Protein AF-A0A6P8HRQ4-F1 (afdb_monomer)

Sequence (185 aa):
MGKVKKVRQKLHQKAVRFPDEKQTIDPMKANESSLPSIFPTSCLFNDKETTKDVSTTKNTTASKKDKRKERHERFLKKLHGTRAVEESIKRAEKRAQTVIVGDMEPLLSALPTIALPKTSKENSNTNQENSKKNKLSRATRQKQQNADIEHFKQVLKHPSYQSNPISAISEHLKIAVQREADPKT

Mean predicted aligned error: 22.68 Å

pLDDT: mean 75.63, std 18.04, range [38.75, 97.94]

Solvent-accessible surface area (backbone atoms only — not comparable to full-atom values): 12522 Å² total; per-residue (Å²): 137,84,85,84,80,83,81,82,82,85,82,78,81,77,79,87,79,78,82,89,74,90,70,96,68,72,94,81,66,82,81,81,66,93,64,79,74,92,60,85,59,87,76,75,73,80,78,84,85,80,94,78,80,84,73,78,74,68,82,63,81,66,46,76,66,53,57,50,50,52,52,50,51,54,49,49,47,65,70,42,52,61,53,57,52,53,51,51,50,54,51,50,53,50,54,73,74,40,93,64,87,86,68,58,61,68,63,61,69,70,49,84,86,73,88,67,81,81,62,96,77,79,79,80,73,80,66,78,67,79,66,71,73,77,74,68,52,70,68,58,50,50,52,52,51,50,52,52,51,54,51,48,58,51,50,67,68,34,65,61,39,66,76,39,48,69,59,45,51,53,50,50,51,53,53,50,52,49,59,69,68,49,75,83,127

InterPro domains:
  IPR028160 Ribosome biogenesis protein Slx9-like [PF15341] (61-174)

Radius of gyration: 37.08 Å; Cα contacts (8 Å, |Δi|>4): 14; chains: 1; bounding box: 87×51×94 Å

Structure (mmCIF, N/CA/C/O backbone):
data_AF-A0A6P8HRQ4-F1
#
_entry.id   AF-A0A6P8HRQ4-F1
#
loop_
_atom_site.group_PDB
_atom_site.id
_atom_site.type_symbol
_atom_site.label_atom_id
_atom_site.label_alt_id
_atom_site.label_comp_id
_atom_site.label_asym_id
_atom_site.label_entity_id
_atom_site.label_seq_id
_atom_site.pdbx_PDB_ins_code
_atom_site.Cartn_x
_atom_site.Cartn_y
_atom_site.Cartn_z
_atom_site.occupancy
_atom_site.B_iso_or_equiv
_atom_site.auth_seq_id
_atom_site.auth_comp_id
_atom_site.auth_asym_id
_atom_site.auth_atom_id
_atom_site.pdbx_PDB_model_num
ATOM 1 N N . MET A 1 1 ? 44.372 20.699 4.826 1.00 54.44 1 MET A N 1
ATOM 2 C CA . MET A 1 1 ? 44.195 19.493 3.983 1.00 54.44 1 MET A CA 1
ATOM 3 C C . MET A 1 1 ? 44.130 19.913 2.515 1.00 54.44 1 MET A C 1
ATOM 5 O O . MET A 1 1 ? 43.110 20.433 2.078 1.00 54.44 1 MET A O 1
ATOM 9 N N . GLY A 1 2 ? 45.251 19.820 1.792 1.00 58.38 2 GLY A N 1
ATOM 10 C CA . GLY A 1 2 ? 45.398 20.343 0.425 1.00 58.38 2 GLY A CA 1
ATOM 11 C C . GLY A 1 2 ? 44.681 19.500 -0.638 1.00 58.38 2 GLY A C 1
ATOM 12 O O . GLY A 1 2 ? 44.568 18.284 -0.511 1.00 58.38 2 GLY A O 1
ATOM 13 N N . LYS A 1 3 ? 44.184 20.147 -1.701 1.00 68.75 3 LYS A N 1
ATOM 14 C CA . LYS A 1 3 ? 43.474 19.488 -2.810 1.00 68.75 3 LYS A CA 1
ATOM 15 C C . LYS A 1 3 ? 44.476 18.836 -3.770 1.00 68.75 3 LYS A C 1
ATOM 17 O O . LYS A 1 3 ? 45.201 19.535 -4.471 1.00 68.75 3 LYS A O 1
ATOM 22 N N . VAL A 1 4 ? 44.477 17.505 -3.844 1.00 71.31 4 VAL A N 1
ATOM 23 C CA . VAL A 1 4 ? 45.287 16.742 -4.809 1.00 71.31 4 VAL A CA 1
ATOM 24 C C . VAL A 1 4 ? 44.663 16.856 -6.203 1.00 71.31 4 VAL A C 1
ATOM 26 O O . VAL A 1 4 ? 43.597 16.299 -6.467 1.00 71.31 4 VAL A O 1
ATOM 29 N N . LYS A 1 5 ? 45.323 17.576 -7.116 1.00 67.69 5 LYS A N 1
ATOM 30 C CA . LYS A 1 5 ? 44.937 17.634 -8.534 1.00 67.69 5 LYS A CA 1
ATOM 31 C C . LYS A 1 5 ? 45.602 16.480 -9.284 1.00 67.69 5 LYS A C 1
ATOM 33 O O . LYS A 1 5 ? 46.806 16.497 -9.509 1.00 67.69 5 LYS A O 1
ATOM 38 N N . LYS A 1 6 ? 44.819 15.473 -9.682 1.00 71.25 6 LYS A N 1
ATOM 39 C CA . LYS A 1 6 ? 45.303 14.381 -10.539 1.00 71.25 6 LYS A CA 1
ATOM 40 C C . LYS A 1 6 ? 45.329 14.846 -11.994 1.00 71.25 6 LYS A C 1
ATOM 42 O O . LYS A 1 6 ? 44.277 15.016 -12.609 1.00 71.25 6 LYS A O 1
ATOM 47 N N . VAL A 1 7 ? 46.526 15.036 -12.538 1.00 68.81 7 VAL A N 1
ATOM 48 C CA . VAL A 1 7 ? 46.737 15.289 -13.967 1.00 68.81 7 VAL A CA 1
ATOM 49 C C . VAL A 1 7 ? 46.703 13.944 -14.689 1.00 68.81 7 VAL A C 1
ATOM 51 O O . VAL A 1 7 ? 47.464 13.038 -14.363 1.00 68.81 7 VAL A O 1
ATOM 54 N N . ARG A 1 8 ? 45.780 13.781 -15.641 1.00 70.62 8 ARG A N 1
ATOM 55 C CA . ARG A 1 8 ? 45.732 12.590 -16.497 1.00 70.62 8 ARG A CA 1
ATOM 56 C C . ARG A 1 8 ? 46.619 12.817 -17.712 1.00 70.62 8 ARG A C 1
ATOM 58 O O . ARG A 1 8 ? 46.334 13.693 -18.524 1.00 70.62 8 ARG A O 1
ATOM 65 N N . GLN A 1 9 ? 47.656 12.003 -17.842 1.00 74.00 9 GLN A N 1
ATOM 66 C CA . GLN A 1 9 ? 48.499 11.971 -19.027 1.00 74.00 9 GLN A CA 1
ATOM 67 C C . GLN A 1 9 ? 47.775 11.199 -20.138 1.00 74.00 9 GLN A C 1
ATOM 69 O O . GLN A 1 9 ? 47.338 10.066 -19.936 1.00 74.00 9 GLN A O 1
ATOM 74 N N . LYS A 1 10 ? 47.605 11.824 -21.306 1.00 69.75 10 LYS A N 1
ATOM 75 C CA . LYS A 1 10 ? 47.094 11.145 -22.501 1.00 69.75 10 LYS A CA 1
ATOM 76 C C . LYS A 1 10 ? 48.270 10.493 -23.221 1.00 69.75 10 LYS A C 1
ATOM 78 O O . LYS A 1 10 ? 49.069 11.183 -23.844 1.00 69.75 10 LYS A O 1
ATOM 83 N N . LEU A 1 11 ? 48.377 9.174 -23.120 1.00 71.62 11 LEU A N 1
ATOM 84 C CA . LEU A 1 11 ? 49.292 8.390 -23.945 1.00 71.62 11 LEU A CA 1
ATOM 85 C C . LEU A 1 11 ? 48.613 8.121 -25.291 1.00 71.62 11 LEU A C 1
ATOM 87 O O . LEU A 1 11 ? 47.632 7.383 -25.362 1.00 71.62 11 LEU A O 1
ATOM 91 N N . HIS A 1 12 ? 49.118 8.748 -26.352 1.00 69.12 12 HIS A N 1
ATOM 92 C CA . HIS A 1 12 ? 48.746 8.404 -27.719 1.00 69.12 12 HIS A CA 1
ATOM 93 C C . HIS A 1 12 ? 49.574 7.195 -28.149 1.00 69.12 12 HIS A C 1
ATOM 95 O O . HIS A 1 12 ? 50.795 7.284 -28.268 1.00 69.12 12 HIS A O 1
ATOM 101 N N . GLN A 1 13 ? 48.914 6.056 -28.353 1.00 69.75 13 GLN A N 1
ATOM 102 C CA . GLN A 1 13 ? 49.564 4.890 -28.937 1.00 69.75 13 GLN A CA 1
ATOM 103 C C . GLN A 1 13 ? 49.874 5.197 -30.406 1.00 69.75 13 GLN A C 1
ATOM 105 O O . GLN A 1 13 ? 49.000 5.607 -31.170 1.00 69.75 13 GLN A O 1
ATOM 110 N N . LYS A 1 14 ? 51.149 5.068 -30.773 1.00 65.12 14 LYS A N 1
ATOM 111 C CA . LYS A 1 14 ? 51.652 5.312 -32.125 1.00 65.12 14 LYS A CA 1
ATOM 112 C C . LYS A 1 14 ? 51.127 4.188 -33.027 1.00 65.12 14 LYS A C 1
ATOM 114 O O . LYS A 1 14 ? 51.336 3.021 -32.714 1.00 65.12 14 LYS A O 1
ATOM 119 N N . ALA A 1 15 ? 50.425 4.530 -34.106 1.00 69.69 15 ALA A N 1
ATOM 120 C CA . ALA A 1 15 ? 49.954 3.543 -35.074 1.00 69.69 15 ALA A CA 1
ATOM 121 C C . ALA A 1 15 ? 51.147 2.780 -35.674 1.00 69.69 15 ALA A C 1
ATOM 123 O O . ALA A 1 15 ? 52.145 3.394 -36.064 1.00 69.69 15 ALA A O 1
ATOM 124 N N . VAL A 1 16 ? 51.037 1.451 -35.731 1.00 64.25 16 VAL A N 1
ATOM 125 C CA . VAL A 1 16 ? 52.009 0.571 -36.388 1.00 64.25 16 VAL A CA 1
ATOM 126 C C . VAL A 1 16 ? 51.962 0.873 -37.884 1.00 64.25 16 VAL A C 1
ATOM 128 O O . VAL A 1 16 ? 50.940 0.653 -38.529 1.00 64.25 16 VAL A O 1
ATOM 131 N N . ARG A 1 17 ? 53.043 1.441 -38.424 1.00 59.06 17 ARG A N 1
ATOM 132 C CA . ARG A 1 17 ? 53.226 1.572 -39.872 1.00 59.06 17 ARG A CA 1
ATOM 133 C C . ARG A 1 17 ? 53.819 0.270 -40.391 1.00 59.06 17 ARG A C 1
ATOM 135 O O . ARG A 1 17 ? 54.871 -0.142 -39.912 1.00 59.06 17 ARG A O 1
ATOM 142 N N . PHE A 1 18 ? 53.146 -0.344 -41.353 1.00 52.75 18 PHE A N 1
ATOM 143 C CA . PHE A 1 18 ? 53.709 -1.432 -42.145 1.00 52.75 18 PHE A CA 1
ATOM 144 C C . PHE A 1 18 ? 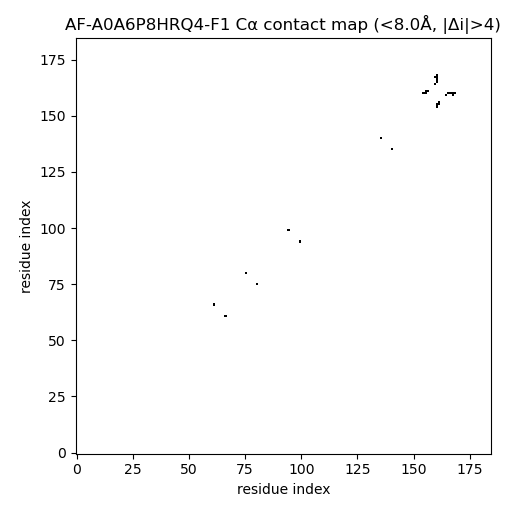54.493 -0.833 -43.325 1.00 52.75 18 PHE A C 1
ATOM 146 O O . PHE A 1 18 ? 54.101 0.231 -43.811 1.00 52.75 18 PHE A O 1
ATOM 153 N N . PRO A 1 19 ? 55.622 -1.435 -43.733 1.00 54.03 19 PRO A N 1
ATOM 154 C CA . PRO A 1 19 ? 56.415 -0.944 -44.853 1.00 54.03 19 PRO A CA 1
ATOM 155 C C . PRO A 1 19 ? 55.675 -1.153 -46.183 1.00 54.03 19 PRO A C 1
ATOM 157 O O . PRO A 1 19 ? 55.048 -2.189 -46.396 1.00 54.03 19 PRO A O 1
ATOM 160 N N . ASP A 1 20 ? 55.769 -0.162 -47.070 1.00 57.00 20 ASP A N 1
ATOM 161 C CA . ASP A 1 20 ? 55.213 -0.206 -48.422 1.00 57.00 20 ASP A CA 1
ATOM 162 C C . ASP A 1 20 ? 56.071 -1.119 -49.314 1.00 57.00 20 ASP A C 1
ATOM 164 O O . ASP A 1 20 ? 57.019 -0.673 -49.964 1.00 57.00 20 ASP A O 1
ATOM 168 N N . GLU A 1 21 ? 55.743 -2.409 -49.364 1.00 53.12 21 GLU A N 1
ATOM 169 C CA . GLU A 1 21 ? 56.225 -3.290 -50.428 1.00 53.12 21 GLU A CA 1
ATOM 170 C C . GLU A 1 21 ? 55.307 -3.160 -51.646 1.00 53.12 21 GLU A C 1
ATOM 172 O O . GLU A 1 21 ? 54.140 -3.554 -51.637 1.00 53.12 21 GLU A O 1
ATOM 177 N N . LYS A 1 22 ? 55.847 -2.585 -52.725 1.00 58.00 22 LYS A N 1
ATOM 178 C CA . LYS A 1 22 ? 55.199 -2.558 -54.037 1.00 58.00 22 LYS A CA 1
ATOM 179 C C . LYS A 1 22 ? 55.136 -3.978 -54.598 1.00 58.00 22 LYS A C 1
ATOM 181 O O . LYS A 1 22 ? 56.080 -4.430 -55.237 1.00 58.00 22 LYS A O 1
ATOM 186 N N . GLN A 1 23 ? 54.006 -4.645 -54.409 1.00 52.66 23 GLN A N 1
ATOM 187 C CA . GLN A 1 23 ? 53.620 -5.796 -55.217 1.00 52.66 23 GLN A CA 1
ATOM 188 C C . GLN A 1 23 ? 52.488 -5.357 -56.147 1.00 52.66 23 GLN A C 1
ATOM 190 O O . GLN A 1 23 ? 51.402 -4.984 -55.707 1.00 52.66 23 GLN A O 1
ATOM 195 N N . THR A 1 24 ? 52.758 -5.347 -57.451 1.00 56.84 24 THR A N 1
ATOM 196 C CA . THR A 1 24 ? 51.738 -5.235 -58.496 1.00 56.84 24 THR A CA 1
ATOM 197 C C . THR A 1 24 ? 50.889 -6.503 -58.465 1.00 56.84 24 THR A C 1
ATOM 199 O O . THR A 1 24 ? 51.252 -7.511 -59.069 1.00 56.84 24 THR A O 1
ATOM 202 N N . ILE A 1 25 ? 49.796 -6.462 -57.706 1.00 52.38 25 ILE A N 1
ATOM 203 C CA . ILE A 1 25 ? 48.815 -7.541 -57.590 1.00 52.38 25 ILE A CA 1
ATOM 204 C C . ILE A 1 25 ? 47.574 -7.101 -58.365 1.00 52.38 25 ILE A C 1
ATOM 206 O O . ILE A 1 25 ? 47.000 -6.047 -58.101 1.00 52.38 25 ILE A O 1
ATOM 210 N N . ASP A 1 26 ? 47.205 -7.907 -59.354 1.00 57.81 26 ASP A N 1
ATOM 211 C CA . ASP A 1 26 ? 46.007 -7.766 -60.176 1.00 57.81 26 ASP A CA 1
ATOM 212 C C . ASP A 1 26 ? 44.741 -7.804 -59.282 1.00 57.81 26 ASP A C 1
ATOM 214 O O . ASP A 1 26 ? 44.500 -8.820 -58.620 1.00 57.81 26 ASP A O 1
ATOM 218 N N . PRO A 1 27 ? 43.938 -6.724 -59.191 1.00 59.56 27 PRO A N 1
ATOM 219 C CA . PRO A 1 27 ? 42.902 -6.578 -58.162 1.00 59.56 27 PRO A CA 1
ATOM 220 C C . PRO A 1 27 ? 41.661 -7.463 -58.366 1.00 59.56 27 PRO A C 1
ATOM 222 O O . PRO A 1 27 ? 40.734 -7.386 -57.561 1.00 59.56 27 PRO A O 1
ATOM 225 N N . MET A 1 28 ? 41.611 -8.293 -59.416 1.00 57.03 28 MET A N 1
ATOM 226 C CA . MET A 1 28 ? 40.453 -9.151 -59.712 1.00 57.03 28 MET A CA 1
ATOM 227 C C . MET A 1 28 ? 40.687 -10.651 -59.509 1.00 57.03 28 MET A C 1
ATOM 229 O O . MET A 1 28 ? 39.765 -11.437 -59.735 1.00 57.03 28 MET A O 1
ATOM 233 N N . LYS A 1 29 ? 41.871 -11.085 -59.062 1.00 56.84 29 LYS A N 1
ATOM 234 C CA . LYS A 1 29 ? 42.119 -12.514 -58.832 1.00 56.84 29 LYS A CA 1
ATOM 235 C C . LYS A 1 29 ? 41.864 -12.881 -57.372 1.00 56.84 29 LYS A C 1
ATOM 237 O O . LYS A 1 29 ? 42.563 -12.421 -56.473 1.00 56.84 29 LYS A O 1
ATOM 242 N N . ALA A 1 30 ? 40.856 -13.720 -57.138 1.00 59.97 30 ALA A N 1
ATOM 243 C CA . ALA A 1 30 ? 40.622 -14.317 -55.832 1.00 59.97 30 ALA A CA 1
ATOM 244 C C . ALA A 1 30 ? 41.861 -15.130 -55.419 1.00 59.97 30 ALA A C 1
ATOM 246 O O . ALA A 1 30 ? 42.256 -16.075 -56.100 1.00 59.97 30 ALA A O 1
ATOM 247 N N . ASN A 1 31 ? 42.489 -14.738 -54.311 1.00 59.12 31 ASN A N 1
ATOM 248 C CA . ASN A 1 31 ? 43.484 -15.555 -53.627 1.00 59.12 31 ASN A CA 1
ATOM 249 C C . ASN A 1 31 ? 42.737 -16.708 -52.950 1.00 59.12 31 ASN A C 1
ATOM 251 O O . ASN A 1 31 ? 42.295 -16.588 -51.808 1.00 59.12 31 ASN A O 1
ATOM 255 N N . GLU A 1 32 ? 42.564 -17.815 -53.667 1.00 60.09 32 GLU A N 1
ATOM 256 C CA . GLU A 1 32 ? 42.138 -19.084 -53.081 1.00 60.09 32 GLU A CA 1
ATOM 257 C C . GLU A 1 32 ? 43.313 -19.655 -52.279 1.00 60.09 32 GLU A C 1
ATOM 259 O O . GLU A 1 32 ? 44.053 -20.533 -52.721 1.00 60.09 32 GLU A O 1
ATOM 264 N N . SER A 1 33 ? 43.543 -19.100 -51.090 1.00 63.88 33 SER A N 1
ATOM 265 C CA . SER A 1 33 ? 44.401 -19.743 -50.107 1.00 63.88 33 SER A CA 1
ATOM 266 C C . SER A 1 33 ? 43.709 -21.032 -49.662 1.00 63.88 33 SER A C 1
ATOM 268 O O . SER A 1 33 ? 42.595 -21.016 -49.147 1.00 63.88 33 SER A O 1
ATOM 270 N N . SER A 1 34 ? 44.374 -22.171 -49.859 1.00 62.62 34 SER A N 1
ATOM 271 C CA . SER A 1 34 ? 43.896 -23.519 -49.509 1.00 62.62 34 SER A CA 1
ATOM 272 C C . SER A 1 34 ? 43.806 -23.782 -47.996 1.00 62.62 34 SER A C 1
ATOM 274 O O . SER A 1 34 ? 43.829 -24.929 -47.547 1.00 62.62 34 SER A O 1
ATOM 276 N N . LEU A 1 35 ? 43.727 -22.727 -47.184 1.00 65.81 35 LEU A N 1
ATOM 277 C CA . LEU A 1 35 ? 43.637 -22.838 -45.739 1.00 65.81 35 LEU A CA 1
ATOM 278 C C . LEU A 1 35 ? 42.165 -22.977 -45.332 1.00 65.81 35 LEU A C 1
ATOM 280 O O . LEU A 1 35 ? 41.333 -22.181 -45.772 1.00 65.81 35 LEU A O 1
ATOM 284 N N . PRO A 1 36 ? 41.821 -23.951 -44.471 1.00 64.75 36 PRO A N 1
ATOM 285 C CA . PRO A 1 36 ? 40.462 -24.082 -43.971 1.00 64.75 36 PRO A CA 1
ATOM 286 C C . PRO A 1 36 ? 40.081 -22.815 -43.199 1.00 64.75 36 PRO A C 1
ATOM 288 O O . PRO A 1 36 ? 40.824 -22.341 -42.335 1.00 64.75 36 PRO A O 1
ATOM 291 N N . SER A 1 37 ? 38.918 -22.251 -43.520 1.00 67.38 37 SER A N 1
ATOM 292 C CA . SER A 1 37 ? 38.403 -21.047 -42.875 1.00 67.38 37 SER A CA 1
ATOM 293 C C . SER A 1 37 ? 38.245 -21.281 -41.369 1.00 67.38 37 SER A C 1
ATOM 295 O O . SER A 1 37 ? 37.366 -22.025 -40.939 1.00 67.38 37 SER A O 1
ATOM 297 N N . ILE A 1 38 ? 39.080 -20.625 -40.559 1.00 68.25 38 ILE A N 1
ATOM 298 C CA . ILE A 1 38 ? 39.024 -20.695 -39.085 1.00 68.25 38 ILE A CA 1
ATOM 299 C C . ILE A 1 38 ? 37.725 -20.067 -38.548 1.00 68.25 38 ILE A C 1
ATOM 301 O O . ILE A 1 38 ? 37.261 -20.408 -37.463 1.00 68.25 38 ILE A O 1
ATOM 305 N N . PHE A 1 39 ? 37.102 -19.176 -39.324 1.00 61.06 39 PHE A N 1
ATOM 306 C CA . PHE A 1 39 ? 35.844 -18.529 -38.974 1.00 61.06 39 PHE A CA 1
ATOM 307 C C . PHE A 1 39 ? 34.785 -18.821 -40.043 1.00 61.06 39 PHE A C 1
ATOM 309 O O . PHE A 1 39 ? 35.067 -18.621 -41.225 1.00 61.06 39 PHE A O 1
ATOM 316 N N . PRO A 1 40 ? 33.572 -19.267 -39.663 1.00 70.19 40 PRO A N 1
ATOM 317 C CA . PRO A 1 40 ? 3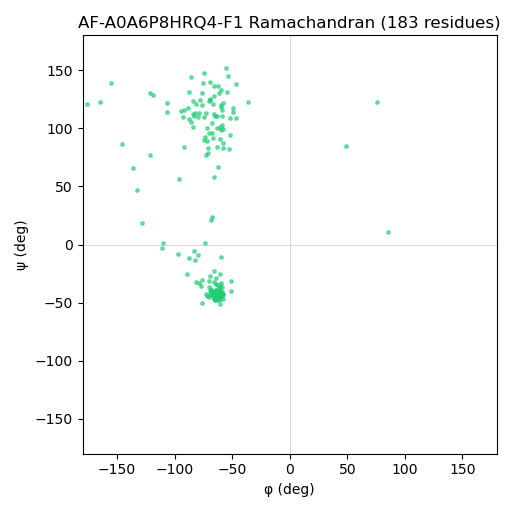2.495 -19.512 -40.614 1.00 70.19 40 PRO A CA 1
ATOM 318 C C . PRO A 1 40 ? 32.034 -18.181 -41.222 1.00 70.19 40 PRO A C 1
ATOM 320 O O . PRO A 1 40 ? 31.349 -17.383 -40.584 1.00 70.19 40 PRO A O 1
ATOM 323 N N . THR A 1 41 ? 32.427 -17.928 -42.468 1.00 65.25 41 THR A N 1
ATOM 324 C CA . THR A 1 41 ? 32.040 -16.735 -43.240 1.00 65.25 41 THR A CA 1
ATOM 325 C C . THR A 1 41 ? 30.671 -16.874 -43.905 1.00 65.25 41 THR A C 1
ATOM 327 O O . THR A 1 41 ? 30.149 -15.889 -44.423 1.00 65.25 41 THR A O 1
ATOM 330 N N . SER A 1 42 ? 30.040 -18.053 -43.820 1.00 62.81 42 SER A N 1
ATOM 331 C CA . SER A 1 42 ? 28.723 -18.362 -44.399 1.00 62.81 42 SER A CA 1
ATOM 332 C C . SER A 1 42 ? 27.577 -17.483 -43.886 1.00 62.81 42 SER A C 1
ATOM 334 O O . SER A 1 42 ? 26.487 -17.521 -44.441 1.00 62.81 42 SER A O 1
ATOM 336 N N . CYS A 1 43 ? 27.802 -16.693 -42.832 1.00 56.88 43 CYS A N 1
ATOM 337 C CA . CYS A 1 43 ? 26.812 -15.763 -42.288 1.00 56.88 43 CYS A CA 1
ATOM 338 C C . CYS A 1 43 ? 27.167 -14.282 -42.495 1.00 56.88 43 CYS A C 1
ATOM 340 O O . CYS A 1 43 ? 26.388 -13.427 -42.076 1.00 56.88 43 CYS A O 1
ATOM 342 N N . LEU A 1 44 ? 28.328 -13.952 -43.078 1.00 62.31 44 LEU A N 1
ATOM 343 C CA . LEU A 1 44 ? 28.780 -12.557 -43.182 1.00 62.31 44 LEU A CA 1
ATOM 344 C C . LEU A 1 44 ? 28.296 -11.843 -44.450 1.00 62.31 44 LEU A C 1
ATOM 346 O O . LEU A 1 44 ? 28.164 -10.623 -44.434 1.00 62.31 44 LEU A O 1
ATOM 350 N N . PHE A 1 45 ? 27.999 -12.584 -45.518 1.00 60.12 45 PHE A N 1
ATOM 351 C CA . PHE A 1 45 ? 27.573 -12.027 -46.804 1.00 60.12 45 PHE A CA 1
ATOM 352 C C . PHE A 1 45 ? 26.398 -12.829 -47.376 1.00 60.12 45 PHE A C 1
ATOM 354 O O . PHE A 1 45 ? 26.527 -13.496 -48.395 1.00 60.12 45 PHE A O 1
ATOM 361 N N . ASN A 1 46 ? 25.247 -12.790 -46.700 1.00 60.06 46 ASN A N 1
ATOM 362 C CA . ASN A 1 46 ? 23.984 -13.231 -47.296 1.00 60.06 46 ASN A CA 1
ATOM 363 C C . ASN A 1 46 ? 23.296 -12.028 -47.945 1.00 60.06 46 ASN A C 1
ATOM 365 O O . ASN A 1 46 ? 22.429 -11.391 -47.344 1.00 60.06 46 ASN A O 1
ATOM 369 N N . ASP A 1 47 ? 23.690 -11.730 -49.178 1.00 54.66 47 ASP A N 1
ATOM 370 C CA . ASP A 1 47 ? 22.922 -10.862 -50.060 1.00 54.66 47 ASP A CA 1
ATOM 371 C C . ASP A 1 47 ? 21.969 -11.724 -50.900 1.00 54.66 47 ASP A C 1
ATOM 373 O O . ASP A 1 47 ? 22.415 -12.481 -51.757 1.00 54.66 47 ASP A O 1
ATOM 377 N N . LYS A 1 48 ? 20.658 -11.508 -50.675 1.00 50.12 48 LYS A N 1
ATOM 378 C CA . LYS A 1 48 ? 19.500 -11.889 -51.521 1.00 50.12 48 LYS A CA 1
ATOM 379 C C . LYS A 1 48 ? 19.121 -13.385 -51.467 1.00 50.12 48 LYS A C 1
ATOM 381 O O . LYS A 1 48 ? 19.932 -14.243 -51.755 1.00 50.12 48 LYS A O 1
ATOM 386 N N . GLU A 1 49 ? 17.915 -13.830 -51.116 1.00 50.09 49 GLU A N 1
ATOM 387 C CA . GLU A 1 49 ? 16.589 -13.242 -50.908 1.00 50.09 49 GLU A CA 1
ATOM 388 C C . GLU A 1 49 ? 15.828 -14.169 -49.943 1.00 50.09 49 GLU A C 1
ATOM 390 O O . GLU A 1 49 ? 15.886 -15.377 -50.124 1.00 50.09 49 GLU A O 1
ATOM 395 N N . THR A 1 50 ? 15.079 -13.643 -48.968 1.00 38.75 50 THR A N 1
ATOM 396 C CA . THR A 1 50 ? 13.816 -14.257 -48.508 1.00 38.75 50 THR A CA 1
ATOM 397 C C . THR A 1 50 ? 13.034 -13.249 -47.676 1.00 38.75 50 THR A C 1
ATOM 399 O O . THR A 1 50 ? 13.500 -12.739 -46.659 1.00 38.75 50 THR A O 1
ATOM 402 N N . THR A 1 51 ? 11.815 -12.996 -48.130 1.00 50.84 51 THR A N 1
ATOM 403 C CA . THR A 1 51 ? 10.681 -12.407 -47.422 1.00 50.84 51 THR A CA 1
ATOM 404 C C . THR A 1 51 ? 10.598 -12.845 -45.955 1.00 50.84 51 THR A C 1
ATOM 406 O O . THR A 1 51 ? 10.473 -14.044 -45.705 1.00 50.84 51 THR A O 1
ATOM 409 N N . LYS A 1 52 ? 10.616 -11.889 -45.012 1.00 38.75 52 LYS A N 1
ATOM 410 C CA . LYS A 1 52 ? 9.928 -11.927 -43.702 1.00 38.75 52 LYS A CA 1
ATOM 411 C C . LYS A 1 52 ? 10.126 -10.600 -42.954 1.00 38.75 52 LYS A C 1
ATOM 413 O O . LYS A 1 52 ? 11.247 -10.181 -42.693 1.00 38.75 52 LYS A O 1
ATOM 418 N N . ASP A 1 53 ? 8.997 -9.969 -42.652 1.00 39.44 53 ASP A N 1
ATOM 419 C CA . ASP A 1 53 ? 8.753 -8.935 -41.645 1.00 39.44 53 ASP A CA 1
ATOM 420 C C . ASP A 1 53 ? 9.705 -7.738 -41.590 1.00 39.44 53 ASP A C 1
ATOM 422 O O . ASP A 1 53 ? 10.585 -7.599 -40.740 1.00 39.44 53 ASP A O 1
ATOM 426 N N . VAL A 1 54 ? 9.381 -6.762 -42.438 1.00 43.91 54 VAL A N 1
ATOM 427 C CA . VAL A 1 54 ? 9.699 -5.355 -42.208 1.00 43.91 54 VAL A CA 1
ATOM 428 C C . VAL A 1 54 ? 8.960 -4.898 -40.940 1.00 43.91 54 VAL A C 1
ATOM 430 O O . VAL A 1 54 ? 7.897 -4.282 -40.990 1.00 43.91 54 VAL A O 1
ATOM 433 N N . SER A 1 55 ? 9.540 -5.150 -39.765 1.00 44.03 55 SER A N 1
ATOM 434 C CA . SER A 1 55 ? 9.398 -4.189 -38.678 1.00 44.03 55 SER A CA 1
ATOM 435 C C . SER A 1 55 ? 10.231 -2.988 -39.097 1.00 44.03 55 SER A C 1
ATOM 437 O O . SER A 1 55 ? 11.454 -2.989 -38.953 1.00 44.03 55 SER A O 1
ATOM 439 N N . THR A 1 56 ? 9.580 -1.991 -39.688 1.00 42.03 56 THR A N 1
ATOM 440 C CA . THR A 1 56 ? 10.186 -0.705 -40.008 1.00 42.03 56 THR A CA 1
ATOM 441 C C . THR A 1 56 ? 10.715 -0.089 -38.714 1.00 42.03 56 THR A C 1
ATOM 443 O O . THR A 1 56 ? 10.036 0.705 -38.063 1.00 42.03 56 THR A O 1
ATOM 446 N N . THR A 1 57 ? 11.950 -0.401 -38.326 1.00 47.12 57 THR A N 1
ATOM 447 C CA . THR A 1 57 ? 12.730 0.486 -37.474 1.00 47.12 57 THR A CA 1
ATOM 448 C C . THR A 1 57 ? 13.087 1.664 -38.359 1.00 47.12 57 THR A C 1
ATOM 450 O O . THR A 1 57 ? 14.184 1.764 -38.907 1.00 47.12 57 THR A O 1
ATOM 453 N N . LYS A 1 58 ? 12.111 2.561 -38.541 1.00 47.16 58 LYS A N 1
ATOM 454 C CA . LYS A 1 58 ? 12.412 3.939 -38.889 1.00 47.16 58 LYS A CA 1
ATOM 455 C C . LYS A 1 58 ? 13.468 4.340 -37.871 1.00 47.16 58 LYS A C 1
ATOM 457 O O . LYS A 1 58 ? 13.199 4.310 -36.670 1.00 47.16 58 LYS A O 1
ATOM 462 N N . ASN A 1 59 ? 14.663 4.673 -38.342 1.00 52.44 59 ASN A N 1
ATOM 463 C CA . ASN A 1 59 ? 15.677 5.355 -37.556 1.00 52.44 59 ASN A CA 1
ATOM 464 C C . ASN A 1 59 ? 15.155 6.766 -37.229 1.00 52.44 59 ASN A C 1
ATOM 466 O O . ASN A 1 59 ? 15.757 7.769 -37.593 1.00 52.44 59 ASN A O 1
ATOM 470 N N . THR A 1 60 ? 13.998 6.869 -36.567 1.00 55.97 60 THR A N 1
ATOM 471 C CA . THR A 1 60 ? 13.647 8.051 -35.804 1.00 55.97 60 THR A CA 1
ATOM 472 C C . THR A 1 60 ? 14.749 8.154 -34.778 1.00 55.97 60 THR A C 1
ATOM 474 O O . THR A 1 60 ? 14.994 7.197 -34.037 1.00 55.97 60 THR A O 1
ATOM 477 N N . THR A 1 61 ? 15.472 9.262 -34.793 1.00 67.56 61 THR A N 1
ATOM 478 C CA . THR A 1 61 ? 16.491 9.604 -33.812 1.00 67.56 61 THR A CA 1
ATOM 479 C C . THR A 1 61 ? 15.837 9.616 -32.433 1.00 67.56 61 THR A C 1
ATOM 481 O O . THR A 1 61 ? 15.401 10.648 -31.937 1.00 67.56 61 THR A O 1
ATOM 484 N N . ALA A 1 62 ? 15.716 8.430 -31.828 1.00 77.31 62 ALA A N 1
ATOM 485 C CA . ALA A 1 62 ? 15.029 8.249 -30.565 1.00 77.31 62 ALA A CA 1
ATOM 486 C C . ALA A 1 62 ? 15.660 9.211 -29.566 1.00 77.31 62 ALA A C 1
ATOM 488 O O . ALA A 1 62 ? 16.898 9.300 -29.477 1.00 77.31 62 ALA A O 1
ATOM 489 N N . SER A 1 63 ? 14.815 9.962 -28.860 1.00 89.50 63 SER A N 1
ATOM 490 C CA . SER A 1 63 ? 15.291 10.975 -27.934 1.00 89.50 63 SER A CA 1
ATOM 491 C C . SER A 1 63 ? 16.241 10.326 -26.930 1.00 89.50 63 SER A C 1
ATOM 493 O O . SER A 1 63 ? 16.123 9.142 -26.593 1.00 89.50 63 SER A O 1
ATOM 495 N N . LYS A 1 64 ? 17.189 11.100 -26.390 1.00 93.62 64 LYS A N 1
ATOM 496 C CA . LYS A 1 64 ? 18.050 10.627 -25.290 1.00 93.62 64 LYS A CA 1
ATOM 497 C C . LYS A 1 64 ? 17.210 10.035 -24.146 1.00 93.62 64 LYS A C 1
ATOM 499 O O . LYS A 1 64 ? 17.658 9.092 -23.491 1.00 93.62 64 LYS A O 1
ATOM 504 N N . LYS A 1 65 ? 15.994 10.560 -23.939 1.00 93.44 65 LYS A N 1
ATOM 505 C CA . LYS A 1 65 ? 15.009 10.054 -22.975 1.00 93.44 65 LYS A CA 1
ATOM 506 C C . LYS A 1 65 ? 1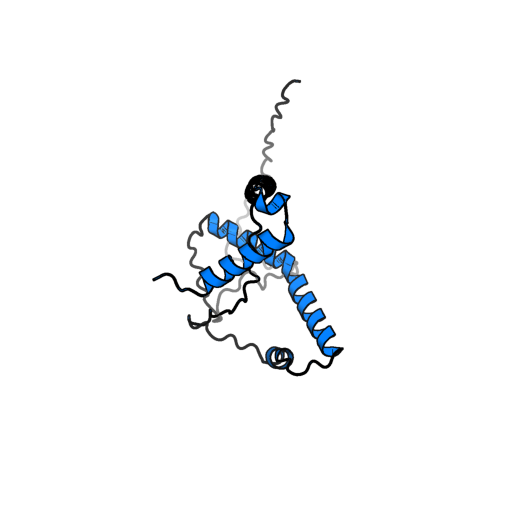4.521 8.647 -23.334 1.00 93.44 65 LYS A C 1
ATOM 508 O O . LYS A 1 65 ? 14.564 7.769 -22.476 1.00 93.44 65 LYS A O 1
ATOM 513 N N . ASP A 1 66 ? 14.153 8.415 -24.588 1.00 91.25 66 ASP A N 1
ATOM 514 C CA . ASP A 1 66 ? 13.619 7.130 -25.054 1.00 91.25 66 ASP A CA 1
ATOM 515 C C . ASP A 1 66 ? 14.695 6.051 -25.033 1.00 91.25 66 ASP A C 1
ATOM 517 O O . ASP A 1 66 ? 14.490 4.985 -24.460 1.00 91.25 66 ASP A O 1
ATOM 521 N N . LYS A 1 67 ? 15.908 6.375 -25.498 1.00 94.31 67 LYS A N 1
ATOM 522 C CA . LYS A 1 67 ? 17.062 5.466 -25.404 1.00 94.31 67 LYS A CA 1
ATOM 523 C C . LYS A 1 67 ? 17.407 5.122 -23.951 1.00 94.31 67 LYS A C 1
ATOM 525 O O . LYS A 1 67 ? 17.853 4.015 -23.662 1.00 94.31 67 LYS A O 1
ATOM 530 N N . ARG A 1 68 ? 17.234 6.060 -23.008 1.00 94.19 68 ARG A N 1
ATOM 531 C CA . ARG A 1 68 ? 17.434 5.790 -21.571 1.00 94.19 68 ARG A CA 1
ATOM 532 C C . ARG A 1 68 ? 16.348 4.865 -21.022 1.00 94.19 68 ARG A C 1
ATOM 534 O O . ARG A 1 68 ? 16.686 3.958 -20.264 1.00 94.19 68 ARG A O 1
ATOM 541 N N . LYS A 1 69 ? 15.087 5.090 -21.401 1.00 94.62 69 LYS A N 1
ATOM 542 C CA . LYS A 1 69 ? 13.947 4.254 -21.006 1.00 94.62 69 LYS A CA 1
ATOM 543 C C . LYS A 1 69 ? 14.111 2.831 -21.534 1.00 94.62 69 LYS A C 1
ATOM 545 O O . LYS A 1 69 ? 14.068 1.893 -20.750 1.00 94.62 69 LYS A O 1
ATOM 550 N N . GLU A 1 70 ? 14.452 2.686 -22.808 1.00 94.06 70 GLU A N 1
ATOM 551 C CA . GLU A 1 70 ? 14.700 1.391 -23.437 1.00 94.06 70 GLU A CA 1
ATOM 552 C C . GLU A 1 70 ? 15.850 0.631 -22.760 1.00 94.06 70 GLU A C 1
ATOM 554 O O . GLU A 1 70 ? 15.717 -0.551 -22.451 1.00 94.06 70 GLU A O 1
ATOM 559 N N . ARG A 1 71 ? 16.977 1.298 -22.460 1.00 95.12 71 ARG A N 1
ATOM 560 C CA . ARG A 1 71 ? 18.070 0.657 -21.706 1.00 95.12 71 ARG A CA 1
ATOM 561 C C . ARG A 1 71 ? 17.615 0.182 -20.327 1.00 95.12 71 ARG A C 1
ATOM 563 O O . ARG A 1 71 ? 18.017 -0.899 -19.903 1.00 95.12 71 ARG A O 1
ATOM 570 N N . HIS A 1 72 ? 16.800 0.975 -19.633 1.00 95.25 72 HIS A N 1
ATOM 571 C CA . HIS A 1 72 ? 16.262 0.604 -18.327 1.00 95.25 72 HIS A CA 1
ATOM 572 C C . HIS A 1 72 ? 15.314 -0.598 -18.425 1.00 95.25 72 HIS A C 1
ATOM 574 O O . HIS A 1 72 ? 15.468 -1.551 -17.667 1.00 95.25 72 HIS A O 1
ATOM 580 N N . GLU A 1 73 ? 14.402 -0.601 -19.393 1.00 90.56 73 GLU A N 1
ATOM 581 C CA . GLU A 1 73 ? 13.472 -1.709 -19.629 1.00 90.56 73 GLU A CA 1
ATOM 582 C C . GLU A 1 73 ? 14.203 -2.992 -20.027 1.00 90.56 73 GLU A C 1
ATOM 584 O O . GLU A 1 73 ? 13.932 -4.051 -19.464 1.00 90.56 73 GLU A O 1
ATOM 589 N N . ARG A 1 74 ? 15.195 -2.910 -20.925 1.00 92.94 74 ARG A N 1
ATOM 590 C CA . ARG A 1 74 ? 16.058 -4.049 -21.281 1.00 92.94 74 ARG A CA 1
ATOM 591 C C . ARG A 1 74 ? 16.801 -4.597 -20.060 1.00 92.94 74 ARG A C 1
ATOM 593 O O . ARG A 1 74 ? 16.903 -5.811 -19.903 1.00 92.94 74 ARG A O 1
ATOM 600 N N . PHE A 1 75 ? 17.295 -3.724 -19.181 1.00 92.31 75 PHE A N 1
ATOM 601 C CA . PHE A 1 75 ? 17.954 -4.133 -17.940 1.00 92.31 75 PHE A CA 1
ATOM 602 C C . PHE A 1 75 ? 16.985 -4.823 -16.969 1.00 92.31 75 PHE A C 1
ATOM 604 O O . PHE A 1 75 ? 17.299 -5.902 -16.471 1.00 92.31 75 PHE A O 1
ATOM 611 N N . LEU A 1 76 ? 15.787 -4.268 -16.757 1.00 89.00 76 LEU A N 1
ATOM 612 C CA . LEU A 1 76 ? 14.748 -4.904 -15.942 1.00 89.00 76 LEU A CA 1
ATOM 613 C C . LEU A 1 76 ? 14.315 -6.250 -16.528 1.00 89.00 76 LEU A C 1
ATOM 615 O O . LEU A 1 76 ? 14.190 -7.220 -15.788 1.00 89.00 76 LEU A O 1
ATOM 619 N N . LYS A 1 77 ? 14.159 -6.346 -17.852 1.00 85.94 77 LYS A N 1
ATOM 620 C CA . LYS A 1 77 ? 13.861 -7.609 -18.536 1.00 85.94 77 LYS A CA 1
ATOM 621 C C . LYS A 1 77 ? 14.967 -8.641 -18.315 1.00 85.94 77 LYS A C 1
ATOM 623 O O . LYS A 1 77 ? 14.661 -9.809 -18.123 1.00 85.94 77 LYS A O 1
ATOM 628 N N . LYS A 1 78 ? 16.238 -8.227 -18.286 1.00 87.75 78 LYS A N 1
ATOM 629 C CA . LYS A 1 78 ? 17.363 -9.118 -17.967 1.00 87.75 78 LYS A CA 1
ATOM 630 C C . LYS A 1 78 ? 17.348 -9.571 -16.501 1.00 87.75 78 LYS A C 1
ATOM 632 O O . LYS A 1 78 ? 17.624 -10.734 -16.243 1.00 87.75 78 LYS A O 1
ATOM 637 N N . LEU A 1 79 ? 17.003 -8.685 -15.562 1.00 85.88 79 LEU A N 1
ATOM 638 C CA . LEU A 1 79 ? 16.889 -9.029 -14.138 1.00 85.88 79 LEU A CA 1
ATOM 639 C C . LEU A 1 79 ? 15.695 -9.940 -13.833 1.00 85.88 79 LEU A C 1
ATOM 641 O O . LEU A 1 79 ? 15.798 -10.839 -13.006 1.00 85.88 79 LEU A O 1
ATOM 645 N N . HIS A 1 80 ? 14.554 -9.687 -14.471 1.00 81.75 80 HIS A N 1
ATOM 646 C CA . HIS A 1 80 ? 13.303 -10.393 -14.198 1.00 81.75 80 HIS A CA 1
ATOM 647 C C . HIS A 1 80 ? 13.029 -11.549 -15.164 1.00 81.75 80 HIS A C 1
ATOM 649 O O . HIS A 1 80 ? 12.093 -12.306 -14.933 1.00 81.75 80 HIS A O 1
ATOM 655 N N . GLY A 1 81 ? 13.822 -11.702 -16.228 1.00 75.00 81 GLY A N 1
ATOM 656 C CA . GLY A 1 81 ? 13.604 -12.706 -17.269 1.00 75.00 81 GLY A CA 1
ATOM 657 C C . GLY A 1 81 ? 13.646 -14.136 -16.738 1.00 75.00 81 GLY A C 1
ATOM 658 O O . GLY A 1 81 ? 12.763 -14.919 -17.063 1.00 75.00 81 GLY A O 1
ATOM 659 N N . THR A 1 82 ? 14.607 -14.458 -15.868 1.00 72.50 82 THR A N 1
ATOM 660 C CA . THR A 1 82 ? 14.671 -15.779 -15.219 1.00 72.50 82 THR A CA 1
ATOM 661 C C . THR A 1 82 ? 13.582 -15.922 -14.163 1.00 72.50 82 THR A C 1
ATOM 663 O O . THR A 1 82 ? 12.870 -16.917 -14.136 1.00 72.50 82 THR A O 1
ATOM 666 N N . ARG A 1 83 ? 13.361 -14.872 -13.364 1.00 81.75 83 ARG A N 1
ATOM 667 C CA . ARG A 1 83 ? 12.376 -14.874 -12.280 1.00 81.75 83 ARG A CA 1
ATOM 668 C C . ARG A 1 83 ? 10.943 -15.094 -12.767 1.00 81.75 83 ARG A C 1
ATOM 670 O O . ARG A 1 83 ? 10.201 -15.821 -12.124 1.00 81.75 83 ARG A O 1
ATOM 677 N N . ALA A 1 84 ? 10.540 -14.483 -13.881 1.00 80.12 84 ALA A N 1
ATOM 678 C CA . ALA A 1 84 ? 9.194 -14.663 -14.426 1.00 80.12 84 ALA A CA 1
ATOM 679 C C . ALA A 1 84 ? 8.943 -16.117 -14.862 1.00 80.12 84 ALA A C 1
ATOM 681 O O . ALA A 1 84 ? 7.862 -16.647 -14.612 1.00 80.12 84 ALA A O 1
ATOM 682 N N . VAL A 1 85 ? 9.957 -16.761 -15.452 1.00 78.44 85 VAL A N 1
ATOM 683 C CA . VAL A 1 85 ? 9.923 -18.179 -15.842 1.00 78.44 85 VAL A CA 1
ATOM 684 C C . VAL A 1 85 ? 9.941 -19.084 -14.606 1.00 78.44 85 VAL A C 1
ATOM 686 O O . VAL A 1 85 ? 9.134 -19.998 -14.492 1.00 78.44 85 VAL A O 1
ATOM 689 N N . GLU A 1 86 ? 10.796 -18.805 -13.625 1.00 84.44 86 GLU A N 1
ATOM 690 C CA . GLU A 1 86 ? 10.831 -19.558 -12.365 1.00 84.44 86 GLU A CA 1
ATOM 691 C C . GLU A 1 86 ? 9.509 -19.452 -11.590 1.00 84.44 86 GLU A C 1
ATOM 693 O O . GLU A 1 86 ? 9.049 -20.420 -10.988 1.00 84.44 86 GLU A O 1
ATOM 698 N N . GLU A 1 87 ? 8.875 -18.278 -11.587 1.00 87.69 87 GLU A N 1
ATOM 699 C CA . GLU A 1 87 ? 7.582 -18.080 -10.937 1.00 87.69 87 GLU A CA 1
ATOM 700 C C . GLU A 1 87 ? 6.444 -18.797 -11.672 1.00 87.69 87 GLU A C 1
ATOM 702 O O . GLU A 1 87 ? 5.539 -19.302 -11.005 1.00 87.69 87 GLU A O 1
ATOM 707 N N . SER A 1 88 ? 6.457 -18.865 -13.009 1.00 85.56 88 SER A N 1
ATOM 708 C CA . SER A 1 88 ? 5.448 -19.631 -13.755 1.00 85.56 88 SER A CA 1
ATOM 709 C C . SER A 1 88 ? 5.601 -21.135 -13.521 1.00 85.56 88 SER A C 1
ATOM 711 O O . SER A 1 88 ? 4.595 -21.799 -13.271 1.00 85.56 88 SER A O 1
ATOM 713 N N . ILE A 1 89 ? 6.837 -21.644 -13.480 1.00 86.38 89 ILE A N 1
ATOM 714 C CA . ILE A 1 89 ? 7.137 -23.043 -13.138 1.00 86.38 89 ILE A CA 1
ATOM 715 C C . ILE A 1 89 ? 6.642 -23.362 -11.723 1.00 86.38 89 ILE A C 1
ATOM 717 O O . ILE A 1 89 ? 5.839 -24.273 -11.548 1.00 86.38 89 ILE A O 1
ATOM 721 N N . LYS A 1 90 ? 7.000 -22.551 -10.719 1.00 91.25 90 LYS A N 1
ATOM 722 C CA . LYS A 1 90 ? 6.532 -22.741 -9.330 1.00 91.25 90 LYS A CA 1
ATOM 723 C C . LYS A 1 90 ? 5.010 -22.700 -9.201 1.00 91.25 90 LYS A C 1
ATOM 725 O O . LYS A 1 90 ? 4.441 -23.400 -8.365 1.00 91.25 90 LYS A O 1
ATOM 730 N N . ARG A 1 91 ? 4.327 -21.846 -9.975 1.00 89.06 91 ARG A N 1
ATOM 731 C CA . ARG A 1 91 ? 2.854 -21.813 -10.001 1.00 89.06 91 ARG A CA 1
ATOM 732 C C . ARG A 1 91 ? 2.292 -23.100 -10.609 1.00 89.06 91 ARG A C 1
ATOM 734 O O . ARG A 1 91 ? 1.350 -23.644 -10.045 1.00 89.06 91 ARG A O 1
ATOM 741 N N . ALA A 1 92 ? 2.882 -23.602 -11.693 1.00 87.25 92 ALA A N 1
ATOM 742 C CA . ALA A 1 92 ? 2.492 -24.871 -12.304 1.00 87.25 92 ALA A CA 1
ATOM 743 C C . ALA A 1 92 ? 2.716 -26.066 -11.360 1.00 87.25 92 ALA A C 1
ATOM 745 O O . ALA A 1 92 ? 1.816 -26.884 -11.204 1.00 87.25 92 ALA A O 1
ATOM 746 N N . GLU A 1 93 ? 3.849 -26.123 -10.657 1.00 90.62 93 GLU A N 1
ATOM 747 C CA . GLU A 1 93 ? 4.139 -27.165 -9.659 1.00 90.62 93 GLU A CA 1
ATOM 748 C C . GLU A 1 93 ? 3.117 -27.171 -8.517 1.00 90.62 93 GLU A C 1
ATOM 750 O O . GLU A 1 93 ? 2.610 -28.225 -8.140 1.00 90.62 93 GLU A O 1
ATOM 755 N N . LYS A 1 94 ? 2.753 -25.992 -7.997 1.00 89.38 94 LYS A N 1
ATOM 756 C CA . LYS A 1 94 ? 1.719 -25.876 -6.957 1.00 89.38 94 LYS A CA 1
ATOM 757 C C . LYS A 1 94 ? 0.362 -26.383 -7.442 1.00 89.38 94 LYS A C 1
ATOM 759 O O . LYS A 1 94 ? -0.284 -27.125 -6.716 1.00 89.38 94 LYS A O 1
ATOM 764 N N . ARG A 1 95 ? -0.039 -26.027 -8.668 1.00 87.19 95 ARG A N 1
ATOM 765 C CA . ARG A 1 95 ? -1.272 -26.531 -9.302 1.00 87.19 95 ARG A CA 1
ATOM 766 C C . ARG A 1 95 ? -1.229 -28.040 -9.543 1.00 87.19 95 ARG A C 1
ATOM 768 O O . ARG A 1 95 ? -2.256 -28.693 -9.473 1.00 87.19 95 ARG A O 1
ATOM 775 N N . ALA A 1 96 ? -0.057 -28.602 -9.837 1.00 85.12 96 ALA A N 1
ATOM 776 C CA . ALA A 1 96 ? 0.092 -30.046 -9.995 1.00 85.12 96 ALA A CA 1
ATOM 777 C C . ALA A 1 96 ? -0.057 -30.786 -8.655 1.00 85.12 96 ALA A C 1
ATOM 779 O O . ALA A 1 96 ? -0.530 -31.918 -8.625 1.00 85.12 96 ALA A O 1
ATOM 780 N N . GLN A 1 97 ? 0.334 -30.149 -7.547 1.00 88.19 97 GLN A N 1
ATOM 781 C CA . GLN A 1 97 ? 0.221 -30.716 -6.201 1.00 88.19 97 GLN A CA 1
ATOM 782 C C . GLN A 1 97 ? -1.182 -30.577 -5.599 1.00 88.19 97 GLN A C 1
ATOM 784 O O . GLN A 1 97 ? -1.590 -31.433 -4.816 1.00 88.19 97 GLN A O 1
ATOM 789 N N . THR A 1 98 ? -1.919 -29.513 -5.927 1.00 84.25 98 THR A N 1
ATOM 790 C CA . THR A 1 98 ? -3.260 -29.264 -5.385 1.00 84.25 98 THR A CA 1
ATOM 791 C C . THR A 1 98 ? -4.312 -29.232 -6.487 1.00 84.25 98 THR A C 1
ATOM 793 O O . THR A 1 98 ? -4.203 -28.481 -7.449 1.00 84.25 98 THR A O 1
ATOM 796 N N . VAL A 1 99 ? -5.389 -30.008 -6.332 1.00 81.25 99 VAL A N 1
ATOM 797 C CA . VAL A 1 99 ? -6.528 -29.948 -7.260 1.00 81.25 99 VAL A CA 1
ATOM 798 C C . VAL A 1 99 ? -7.283 -28.640 -7.022 1.00 81.25 99 VAL A C 1
ATOM 800 O O . VAL A 1 99 ? -8.047 -28.513 -6.066 1.00 81.25 99 VAL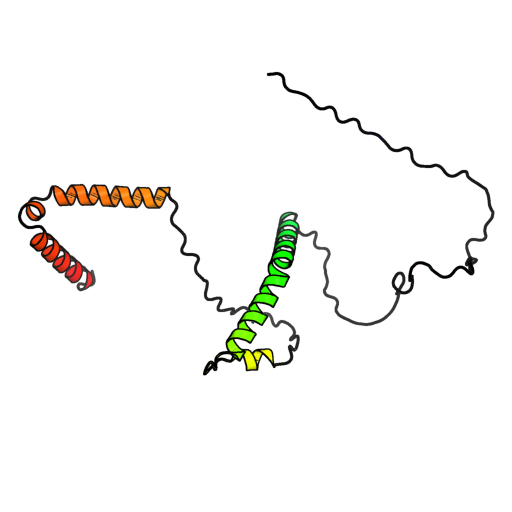 A O 1
ATOM 803 N N . ILE A 1 100 ? -7.040 -27.645 -7.875 1.00 79.69 100 ILE A N 1
ATOM 804 C CA . ILE A 1 100 ? -7.719 -26.346 -7.823 1.00 79.69 100 ILE A CA 1
ATOM 805 C C . ILE A 1 100 ? -8.943 -26.403 -8.741 1.00 79.69 100 ILE A C 1
ATOM 807 O O . ILE A 1 100 ? -8.820 -26.436 -9.964 1.00 79.69 100 ILE A O 1
ATOM 811 N N . VAL A 1 101 ? -10.138 -26.412 -8.148 1.00 87.06 101 VAL A N 1
ATOM 812 C CA . VAL A 1 101 ? -11.401 -26.360 -8.899 1.00 87.06 101 VAL A CA 1
ATOM 813 C C . VAL A 1 101 ? -11.560 -24.974 -9.529 1.00 87.06 101 VAL A C 1
ATOM 815 O O . VAL A 1 101 ? -11.513 -23.966 -8.828 1.00 87.06 101 VAL A O 1
ATOM 818 N N . GLY A 1 102 ? -11.765 -24.926 -10.849 1.00 86.50 102 GLY A N 1
ATOM 819 C CA . GLY A 1 102 ? -12.020 -23.684 -11.588 1.00 86.50 102 GLY A CA 1
ATOM 820 C C . GLY A 1 102 ? -10.777 -22.906 -12.038 1.00 86.50 102 GLY A C 1
ATOM 821 O O . GLY A 1 102 ? -10.921 -21.772 -12.491 1.00 86.50 102 GLY A O 1
ATOM 822 N N . ASP A 1 103 ? -9.569 -23.476 -11.943 1.00 86.38 103 ASP A N 1
ATOM 823 C CA . ASP A 1 103 ? -8.380 -22.865 -12.552 1.00 86.38 103 ASP A CA 1
ATOM 824 C C . ASP A 1 103 ? -8.417 -23.022 -14.084 1.00 86.38 103 ASP A C 1
ATOM 826 O O . ASP A 1 103 ? -8.318 -24.129 -14.611 1.00 86.38 103 ASP A O 1
ATOM 830 N N . MET A 1 104 ? -8.563 -21.907 -14.805 1.00 88.56 104 MET A N 1
ATOM 831 C CA . MET A 1 104 ? -8.608 -21.873 -16.276 1.00 88.56 104 MET A CA 1
ATOM 832 C C . MET A 1 104 ? -7.217 -21.764 -16.914 1.00 88.56 104 MET A C 1
ATOM 834 O O . MET A 1 104 ? -7.068 -21.953 -18.123 1.00 88.56 104 MET A O 1
ATOM 838 N N . GLU A 1 105 ? -6.185 -21.482 -16.120 1.00 86.62 105 GLU A N 1
ATOM 839 C CA . GLU A 1 105 ? -4.817 -21.282 -16.602 1.00 86.62 105 GLU A CA 1
ATOM 840 C C . GLU A 1 105 ? -4.214 -22.496 -17.327 1.00 86.62 105 GLU A C 1
ATOM 842 O O . GLU A 1 105 ? -3.566 -22.286 -18.356 1.00 86.62 105 GLU A O 1
ATOM 847 N N . PRO A 1 106 ? -4.426 -23.758 -16.892 1.00 87.75 106 PRO A N 1
ATOM 848 C CA . PRO A 1 106 ? -3.945 -24.923 -17.633 1.00 87.75 106 PRO A CA 1
ATOM 849 C C . PRO A 1 106 ? -4.496 -24.965 -19.062 1.00 87.75 106 PRO A C 1
ATOM 851 O O . PRO A 1 106 ? -3.734 -25.194 -20.000 1.00 87.75 106 PRO A O 1
ATOM 854 N N . LEU A 1 107 ? -5.787 -24.656 -19.234 1.00 86.12 107 LEU A N 1
ATOM 855 C CA . LEU A 1 107 ? -6.444 -24.633 -20.541 1.00 86.12 107 LEU A CA 1
ATOM 856 C C . LEU A 1 107 ? -5.854 -23.547 -21.438 1.00 86.12 107 LEU A C 1
ATOM 858 O O . LEU A 1 107 ? -5.506 -23.834 -22.577 1.00 86.12 107 LEU A O 1
ATOM 862 N N . LEU A 1 108 ? -5.685 -22.331 -20.915 1.00 86.50 108 LEU A N 1
ATOM 863 C CA . LEU A 1 108 ? -5.115 -21.209 -21.667 1.00 86.50 108 LEU A CA 1
ATOM 864 C C . LEU A 1 108 ? -3.655 -21.460 -22.058 1.00 86.50 108 LEU A C 1
ATOM 866 O O . LEU A 1 108 ? -3.253 -21.141 -23.174 1.00 86.50 108 LEU A O 1
ATOM 870 N N . SER A 1 109 ? -2.869 -22.055 -21.157 1.00 84.19 109 SER A N 1
ATOM 871 C CA . SER A 1 109 ? -1.452 -22.352 -21.397 1.00 84.19 109 SER A CA 1
ATOM 872 C C . SER A 1 109 ? -1.220 -23.458 -22.432 1.00 84.19 109 SER A C 1
ATOM 874 O O . SER A 1 109 ? -0.188 -23.458 -23.098 1.00 84.19 109 SER A O 1
ATOM 876 N N . ALA A 1 110 ? -2.176 -24.378 -22.582 1.00 83.81 110 ALA A N 1
ATOM 877 C CA . ALA A 1 110 ? -2.130 -25.452 -23.569 1.00 83.81 110 ALA A CA 1
ATOM 878 C C . ALA A 1 110 ? -2.537 -24.995 -24.982 1.00 83.81 110 ALA A C 1
ATOM 880 O O . ALA A 1 110 ? -2.385 -25.759 -25.938 1.00 83.81 110 ALA A O 1
ATOM 881 N N . LEU A 1 111 ? -3.054 -23.770 -25.138 1.00 87.38 111 LEU A N 1
ATOM 882 C CA . LEU A 1 111 ? -3.405 -23.234 -26.449 1.00 87.38 111 LEU A CA 1
ATOM 883 C C . LEU A 1 111 ? -2.147 -22.822 -27.231 1.00 87.38 111 LEU A C 1
ATOM 885 O O . LEU A 1 111 ? -1.245 -22.192 -26.674 1.00 87.38 111 LEU A O 1
ATOM 889 N N . PRO A 1 112 ? -2.086 -23.106 -28.543 1.00 83.38 112 PRO A N 1
ATOM 890 C CA . PRO A 1 112 ? -1.016 -22.602 -29.389 1.00 83.38 112 PRO A CA 1
ATOM 891 C C . PRO A 1 112 ? -1.090 -21.073 -29.497 1.00 83.38 112 PRO A C 1
ATOM 893 O O . PRO A 1 112 ? -2.120 -20.505 -29.864 1.00 83.38 112 PRO A O 1
ATOM 896 N N . THR A 1 113 ? 0.022 -20.391 -29.213 1.00 77.69 113 THR A N 1
ATOM 897 C CA . THR A 1 113 ? 0.113 -18.931 -29.316 1.00 77.69 113 THR A CA 1
ATOM 898 C C . THR A 1 113 ? 0.157 -18.508 -30.783 1.00 77.69 113 THR A C 1
ATOM 900 O O . THR A 1 113 ? 1.221 -18.441 -31.399 1.00 77.69 113 THR A O 1
ATOM 903 N N . ILE A 1 114 ? -1.001 -18.214 -31.366 1.00 77.56 114 ILE A N 1
ATOM 904 C CA . ILE A 1 114 ? -1.079 -17.611 -32.697 1.00 77.56 114 ILE A CA 1
ATOM 905 C C . ILE A 1 114 ? -0.726 -16.128 -32.548 1.00 77.56 114 ILE A C 1
ATOM 907 O O . ILE A 1 114 ? -1.385 -15.393 -31.813 1.00 77.56 114 ILE A O 1
ATOM 911 N N . ALA A 1 115 ? 0.329 -15.675 -33.229 1.00 64.88 115 ALA A N 1
ATOM 912 C CA . ALA A 1 115 ? 0.683 -14.260 -33.289 1.00 64.88 115 ALA A CA 1
ATOM 913 C C . ALA A 1 115 ? -0.351 -13.518 -34.147 1.00 64.88 115 ALA A C 1
ATOM 915 O O . ALA A 1 115 ? -0.160 -13.317 -35.345 1.00 64.88 115 ALA A O 1
ATOM 916 N N . LEU A 1 116 ? -1.478 -13.146 -33.542 1.00 67.50 116 LEU A N 1
ATOM 917 C CA . LEU A 1 116 ? -2.482 -12.338 -34.218 1.00 67.50 116 LEU A CA 1
ATOM 918 C C . LEU A 1 116 ? -1.895 -10.944 -34.502 1.00 67.50 116 LEU A C 1
ATOM 920 O O . LEU A 1 116 ? -1.236 -10.363 -33.627 1.00 67.50 116 LEU A O 1
ATOM 924 N N . PRO A 1 117 ? -2.107 -10.384 -35.708 1.00 59.94 117 PRO A N 1
ATOM 925 C CA . PRO A 1 117 ? -1.743 -9.004 -35.979 1.00 59.94 117 PRO A CA 1
ATOM 926 C C . PRO A 1 117 ? -2.485 -8.134 -34.968 1.00 59.94 117 PRO A C 1
ATOM 928 O O . PRO A 1 117 ? -3.708 -8.207 -34.860 1.00 59.94 117 PRO A O 1
ATOM 931 N N . LYS A 1 118 ? -1.730 -7.353 -34.187 1.00 52.94 118 LYS A N 1
ATOM 932 C CA . LYS A 1 118 ? -2.266 -6.489 -33.132 1.00 52.94 118 LYS A CA 1
ATOM 933 C C . LYS A 1 118 ? -3.220 -5.480 -33.758 1.00 52.94 118 LYS A C 1
ATOM 935 O O . LYS A 1 118 ? -2.803 -4.403 -34.183 1.00 52.94 118 LYS A O 1
ATOM 940 N N . THR A 1 119 ? -4.501 -5.820 -33.827 1.00 48.88 119 THR A N 1
ATOM 941 C CA . THR A 1 119 ? -5.534 -4.819 -34.040 1.00 48.88 119 THR A CA 1
ATOM 942 C C . THR A 1 119 ? -5.464 -3.885 -32.835 1.00 48.88 119 THR A C 1
ATOM 944 O O . THR A 1 119 ? -5.228 -4.304 -31.701 1.00 48.88 119 THR A O 1
ATOM 947 N N . SER A 1 120 ? -5.548 -2.585 -33.078 1.00 50.72 120 SER A N 1
ATOM 948 C CA . SER A 1 120 ? -5.263 -1.514 -32.116 1.00 50.72 120 SER A CA 1
ATOM 949 C C . SER A 1 120 ? -6.261 -1.414 -30.946 1.00 50.72 120 SER A C 1
ATOM 951 O O . SER A 1 120 ? -6.403 -0.346 -30.353 1.00 50.72 120 SER A O 1
ATOM 953 N N . LYS A 1 121 ? -6.968 -2.497 -30.604 1.00 52.56 121 LYS A N 1
ATOM 954 C CA . LYS A 1 121 ? -8.118 -2.504 -29.693 1.00 52.56 121 LYS A CA 1
ATOM 955 C C . LYS A 1 121 ? -8.048 -3.530 -28.561 1.00 52.56 121 LYS A C 1
ATOM 957 O O . LYS A 1 121 ? -9.057 -3.768 -27.917 1.00 52.56 121 LYS A O 1
ATOM 962 N N . GLU A 1 122 ? -6.875 -4.063 -28.242 1.00 46.81 122 GLU A N 1
ATOM 963 C CA . GLU A 1 122 ? -6.698 -4.888 -27.041 1.00 46.81 122 GLU A CA 1
ATOM 964 C C . GLU A 1 122 ? -5.632 -4.287 -26.128 1.00 46.81 122 GLU A C 1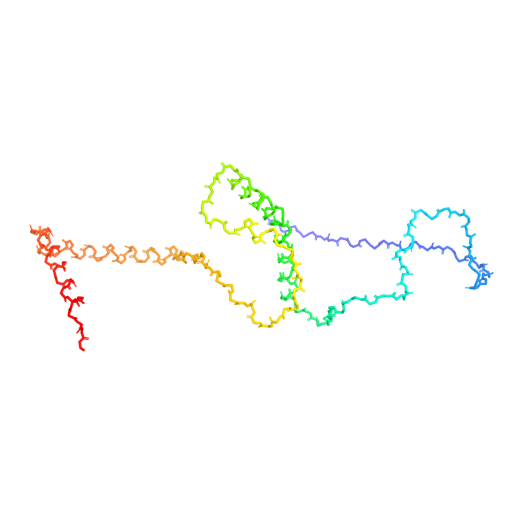
ATOM 966 O O . GLU A 1 122 ? -4.485 -4.712 -26.067 1.00 46.81 122 GLU A O 1
ATOM 971 N N . ASN A 1 123 ? -6.039 -3.234 -25.425 1.00 46.31 123 ASN A N 1
ATOM 972 C CA . ASN A 1 123 ? -5.408 -2.781 -24.189 1.00 46.31 123 ASN A CA 1
ATOM 973 C C . ASN A 1 123 ? -6.504 -2.513 -23.147 1.00 46.31 123 ASN A C 1
ATOM 975 O O . ASN A 1 123 ? -6.502 -1.487 -22.478 1.00 46.31 123 ASN A O 1
ATOM 979 N N . SER A 1 124 ? -7.450 -3.438 -22.985 1.00 47.78 124 SER A N 1
ATOM 980 C CA . SER A 1 124 ? -8.202 -3.555 -21.733 1.00 47.78 124 SER A CA 1
ATOM 981 C C . SER A 1 124 ? -7.536 -4.625 -20.875 1.00 47.78 124 SER A C 1
ATOM 983 O O . SER A 1 124 ? -8.152 -5.607 -20.474 1.00 47.78 124 SER A O 1
ATOM 985 N N . ASN A 1 125 ? -6.240 -4.436 -20.604 1.00 42.69 125 ASN A N 1
ATOM 986 C CA . ASN A 1 125 ? -5.648 -5.060 -19.436 1.00 42.69 125 ASN A CA 1
ATOM 987 C C . ASN A 1 125 ? -6.377 -4.456 -18.240 1.00 42.69 125 ASN A C 1
ATOM 989 O O . ASN A 1 125 ? -6.048 -3.357 -17.788 1.00 42.69 125 ASN A O 1
ATOM 993 N N . THR A 1 126 ? -7.342 -5.198 -17.709 1.00 46.66 126 THR A N 1
ATOM 994 C CA . THR A 1 126 ? -7.693 -5.165 -16.295 1.00 46.66 126 THR A CA 1
ATOM 995 C C . THR A 1 126 ? -6.466 -5.632 -15.513 1.00 46.66 126 THR A C 1
ATOM 997 O O . THR A 1 126 ? -6.448 -6.693 -14.893 1.00 46.66 126 THR A O 1
ATOM 1000 N N . ASN A 1 127 ? -5.404 -4.825 -15.549 1.00 46.97 127 ASN A N 1
ATOM 1001 C CA . ASN A 1 127 ? -4.506 -4.722 -14.427 1.00 46.97 127 ASN A CA 1
ATOM 1002 C C . ASN A 1 127 ? -5.415 -4.250 -13.303 1.00 46.97 127 ASN A C 1
ATOM 1004 O O . ASN A 1 127 ? -5.732 -3.066 -13.206 1.00 46.97 127 ASN A O 1
ATOM 1008 N N . GLN A 1 128 ? -5.858 -5.190 -12.471 1.00 48.00 128 GLN A N 1
ATOM 1009 C CA . GLN A 1 128 ? -6.043 -4.873 -11.073 1.00 48.00 128 GLN A CA 1
ATOM 1010 C C . GLN A 1 128 ? -4.713 -4.272 -10.646 1.00 48.00 128 GLN A C 1
ATOM 1012 O O . GLN A 1 128 ? -3.723 -4.967 -10.401 1.00 48.00 128 GLN A O 1
ATOM 1017 N N . GLU A 1 129 ? -4.657 -2.946 -10.699 1.00 47.78 129 GLU A N 1
ATOM 1018 C CA . GLU A 1 129 ? -3.634 -2.195 -10.035 1.00 47.78 129 GLU A CA 1
ATOM 1019 C C . GLU A 1 129 ? -3.688 -2.716 -8.607 1.00 47.78 129 GLU A C 1
ATOM 1021 O O . GLU A 1 129 ? -4.621 -2.445 -7.850 1.00 47.78 129 GLU A O 1
ATOM 1026 N N . ASN A 1 130 ? -2.665 -3.479 -8.229 1.00 48.72 130 ASN A N 1
ATOM 1027 C CA . ASN A 1 130 ? -2.110 -3.356 -6.901 1.00 48.72 130 ASN A CA 1
ATOM 1028 C C . ASN A 1 130 ? -1.815 -1.867 -6.751 1.00 48.72 130 ASN A C 1
ATOM 1030 O O . ASN A 1 130 ? -0.704 -1.415 -7.049 1.00 48.72 130 ASN A O 1
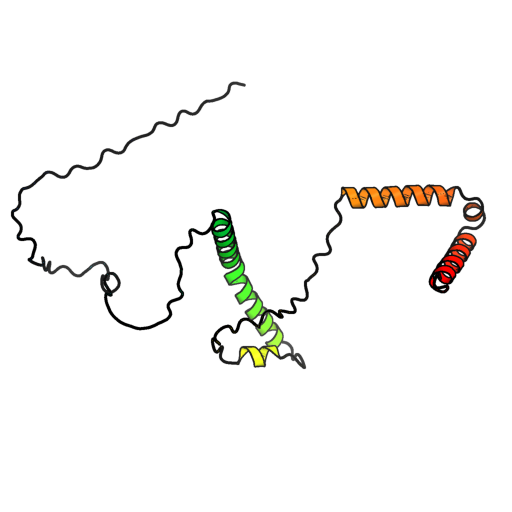ATOM 1034 N N . SER A 1 131 ? -2.851 -1.100 -6.404 1.00 51.75 131 SER A N 1
ATOM 1035 C CA . SER A 1 131 ? -2.770 0.307 -6.107 1.00 51.75 131 SER A CA 1
ATOM 1036 C C . SER A 1 131 ? -1.786 0.324 -4.963 1.00 51.75 131 SER A C 1
ATOM 1038 O O . SER A 1 131 ? -2.039 -0.147 -3.850 1.00 51.75 131 SER A O 1
ATOM 1040 N N . LYS A 1 132 ? -0.552 0.701 -5.295 1.00 58.72 132 LYS A N 1
ATOM 1041 C CA . LYS A 1 132 ? 0.488 0.918 -4.310 1.00 58.72 132 LYS A CA 1
ATOM 1042 C C . LYS A 1 132 ? -0.132 1.980 -3.430 1.00 58.72 132 LYS A C 1
ATOM 1044 O O . LYS A 1 132 ? -0.185 3.127 -3.856 1.00 58.72 132 LYS A O 1
ATOM 1049 N N . LYS A 1 133 ? -0.702 1.581 -2.284 1.00 60.97 133 LYS A N 1
ATOM 1050 C CA . LYS A 1 133 ? -1.303 2.501 -1.320 1.00 60.97 133 LYS A CA 1
ATOM 1051 C C . LYS A 1 133 ? -0.272 3.600 -1.163 1.00 60.97 133 LYS A C 1
ATOM 1053 O O . LYS A 1 133 ? 0.835 3.306 -0.702 1.00 60.97 133 LYS A O 1
ATOM 1058 N N . ASN A 1 134 ? -0.572 4.787 -1.690 1.00 65.94 134 ASN A N 1
ATOM 1059 C CA . ASN A 1 134 ? 0.378 5.884 -1.729 1.00 65.94 134 ASN A CA 1
ATOM 1060 C C . ASN A 1 134 ? 0.702 6.173 -0.271 1.00 65.94 134 ASN A C 1
ATOM 1062 O O . ASN A 1 134 ? -0.122 6.717 0.460 1.00 65.94 134 ASN A O 1
ATOM 1066 N N . LYS A 1 135 ? 1.856 5.681 0.192 1.00 75.31 135 LYS A N 1
ATOM 1067 C CA . LYS A 1 135 ? 2.263 5.842 1.581 1.00 75.31 135 LYS A CA 1
ATOM 1068 C C . LYS A 1 135 ? 2.454 7.341 1.755 1.00 75.31 135 LYS A C 1
ATOM 1070 O O . LYS A 1 135 ? 3.355 7.909 1.138 1.00 75.31 135 LYS A O 1
ATOM 1075 N N . LEU A 1 136 ? 1.560 7.970 2.520 1.00 81.19 136 LEU A N 1
ATOM 1076 C CA . LEU A 1 136 ? 1.643 9.387 2.859 1.00 81.19 136 LEU A CA 1
ATOM 1077 C C . LEU A 1 136 ? 3.074 9.696 3.305 1.00 81.19 136 LEU A C 1
ATOM 1079 O O . LEU A 1 136 ? 3.688 8.901 4.027 1.00 81.19 136 LEU A O 1
ATOM 1083 N N . SER A 1 137 ? 3.610 10.836 2.864 1.00 92.62 137 SER A N 1
ATOM 1084 C CA . SER A 1 137 ? 4.941 11.270 3.287 1.00 92.62 137 SER A CA 1
ATOM 1085 C C . SER A 1 137 ? 5.019 11.282 4.813 1.00 92.62 137 SER A C 1
ATOM 1087 O O . SER A 1 137 ? 4.046 11.627 5.490 1.00 92.62 137 SER A O 1
ATOM 1089 N N . ARG A 1 138 ? 6.189 10.939 5.366 1.00 94.00 138 ARG A N 1
ATOM 1090 C CA . ARG A 1 138 ? 6.426 10.940 6.818 1.00 94.00 138 ARG A CA 1
ATOM 1091 C C . ARG A 1 138 ? 6.002 12.267 7.455 1.00 94.00 138 ARG A C 1
ATOM 1093 O O . ARG A 1 138 ? 5.387 12.248 8.513 1.00 94.00 138 ARG A O 1
ATOM 1100 N N . ALA A 1 139 ? 6.275 13.387 6.784 1.00 95.31 139 ALA A N 1
ATOM 1101 C CA . ALA A 1 139 ? 5.897 14.720 7.248 1.00 95.31 139 ALA A CA 1
ATOM 1102 C C . ALA A 1 139 ? 4.373 14.922 7.274 1.00 95.31 139 ALA A C 1
ATOM 1104 O O . ALA A 1 139 ? 3.836 15.428 8.253 1.00 95.31 139 ALA A O 1
ATOM 1105 N N . THR A 1 140 ? 3.661 14.475 6.235 1.00 95.44 140 THR A N 1
ATOM 1106 C CA . THR A 1 140 ? 2.193 14.542 6.175 1.00 95.44 140 THR A CA 1
ATOM 1107 C C . THR A 1 140 ? 1.559 13.685 7.265 1.00 95.44 140 THR A C 1
ATOM 1109 O O . THR A 1 140 ? 0.665 14.154 7.964 1.00 95.44 140 THR A O 1
ATOM 1112 N N . ARG A 1 141 ? 2.069 12.463 7.469 1.00 94.62 141 ARG A N 1
ATOM 1113 C CA . ARG A 1 141 ? 1.621 11.579 8.553 1.00 94.62 141 ARG A CA 1
ATOM 1114 C C . ARG A 1 141 ? 1.853 12.214 9.923 1.00 94.62 141 ARG A C 1
ATOM 1116 O O . ARG A 1 141 ? 0.954 12.195 10.750 1.00 94.62 141 ARG A O 1
ATOM 1123 N N . GLN A 1 142 ? 3.027 12.801 10.149 1.00 96.56 142 GLN A N 1
ATOM 1124 C CA . GLN A 1 142 ? 3.341 13.474 11.409 1.00 96.56 142 GLN A CA 1
ATOM 1125 C C . GLN A 1 142 ? 2.445 14.696 11.642 1.00 96.56 142 GLN A C 1
ATOM 1127 O O . GLN A 1 142 ? 1.981 14.908 12.757 1.00 96.56 142 GLN A O 1
ATOM 1132 N N . LYS A 1 143 ? 2.148 15.472 10.593 1.00 97.12 143 LYS A N 1
ATOM 1133 C CA . LYS A 1 143 ? 1.214 16.600 10.680 1.00 97.12 143 LYS A CA 1
ATOM 1134 C C . LYS A 1 143 ? -0.190 16.139 11.082 1.00 97.12 143 LYS A C 1
ATOM 1136 O O . LYS A 1 143 ? -0.784 16.759 11.954 1.00 97.12 143 LYS A O 1
ATOM 1141 N N . GLN A 1 144 ? -0.688 15.055 10.484 1.00 96.69 144 GLN A N 1
ATOM 1142 C CA . GLN A 1 144 ? -1.983 14.474 10.847 1.00 96.69 144 GLN A CA 1
ATOM 1143 C C . GLN A 1 144 ? -1.989 14.001 12.306 1.00 96.69 144 GLN A C 1
ATOM 1145 O O . GLN A 1 144 ? -2.861 14.395 13.063 1.00 96.69 144 GLN A O 1
ATOM 1150 N N . GLN A 1 145 ? -0.950 13.276 12.733 1.00 96.88 145 GLN A N 1
ATOM 1151 C CA . GLN A 1 145 ? -0.813 12.838 14.125 1.00 96.88 145 GLN A CA 1
ATOM 1152 C C . GLN A 1 145 ? -0.794 14.011 15.114 1.00 96.88 145 GLN A C 1
ATOM 1154 O O . GLN A 1 145 ? -1.425 13.936 16.163 1.00 96.88 145 GLN A O 1
ATOM 1159 N N . ASN A 1 146 ? -0.093 15.100 14.793 1.00 97.56 146 ASN A N 1
ATOM 1160 C CA . ASN A 1 146 ? -0.063 16.284 15.650 1.00 97.56 146 ASN A CA 1
ATOM 1161 C C . ASN A 1 146 ? -1.437 16.962 15.728 1.00 97.56 146 ASN A C 1
ATOM 1163 O O . ASN A 1 146 ? -1.847 17.347 16.819 1.00 97.56 146 ASN A O 1
ATOM 1167 N N . ALA A 1 147 ? -2.158 17.054 14.606 1.00 97.94 147 ALA A N 1
ATOM 1168 C CA . ALA A 1 147 ? -3.521 17.581 14.583 1.00 97.94 147 ALA A CA 1
ATOM 1169 C C . ALA A 1 147 ? -4.474 16.720 15.434 1.00 97.94 147 ALA A C 1
ATOM 1171 O O . ALA A 1 147 ? -5.245 17.262 16.225 1.00 97.94 147 ALA A O 1
ATOM 1172 N N . ASP A 1 148 ? -4.362 15.391 15.348 1.00 97.44 148 ASP A N 1
ATOM 1173 C CA . ASP A 1 148 ? -5.150 14.459 16.164 1.00 97.44 148 ASP A CA 1
ATOM 1174 C C . ASP A 1 148 ? -4.840 14.630 17.664 1.00 97.44 148 ASP A C 1
ATOM 1176 O O . ASP A 1 148 ? -5.746 14.667 18.498 1.00 97.44 148 ASP A O 1
ATOM 1180 N N . ILE A 1 149 ? -3.560 14.797 18.024 1.00 97.88 149 ILE A N 1
ATOM 1181 C CA . ILE A 1 149 ? -3.128 15.051 19.410 1.00 97.88 149 ILE A CA 1
ATOM 1182 C C . ILE A 1 149 ? -3.680 16.385 19.924 1.00 97.88 149 ILE A C 1
ATOM 1184 O O . ILE A 1 149 ? -4.130 16.466 21.068 1.00 97.88 149 ILE A O 1
ATOM 1188 N N . GLU A 1 150 ? -3.626 17.445 19.118 1.00 97.81 150 GLU A N 1
ATOM 1189 C CA . GLU A 1 150 ? -4.172 18.757 19.478 1.00 97.81 150 GLU A CA 1
ATOM 1190 C C . GLU A 1 150 ? -5.682 18.695 19.693 1.00 97.81 150 GLU A C 1
ATOM 1192 O O . GLU A 1 150 ? -6.179 19.213 20.696 1.00 97.81 150 GLU A O 1
ATOM 1197 N N . HIS A 1 151 ? -6.397 17.996 18.811 1.00 96.75 151 HIS A N 1
ATOM 1198 C CA . HIS A 1 151 ? -7.828 17.772 18.956 1.00 96.75 151 HIS A CA 1
ATOM 1199 C C . HIS A 1 151 ? -8.148 16.989 20.237 1.00 96.75 151 HIS A C 1
ATOM 1201 O O . HIS A 1 151 ? -8.992 17.407 21.029 1.00 96.75 151 HIS A O 1
ATOM 1207 N N . PHE A 1 152 ? -7.409 15.913 20.522 1.00 96.94 152 PHE A N 1
ATOM 1208 C CA . PHE A 1 152 ? -7.595 15.138 21.750 1.00 96.94 152 PHE A CA 1
ATOM 1209 C C . PHE A 1 152 ? -7.349 15.976 23.011 1.00 96.94 152 PHE A C 1
ATOM 1211 O O . PHE A 1 152 ? -8.127 15.919 23.964 1.00 96.94 152 PHE A O 1
ATOM 1218 N N . LYS A 1 153 ? -6.318 16.831 23.008 1.00 97.38 153 LYS A N 1
ATOM 1219 C CA . LYS A 1 153 ? -6.069 17.777 24.108 1.00 97.38 153 LYS A CA 1
ATOM 1220 C C . LYS A 1 153 ? -7.240 18.734 24.335 1.00 97.38 153 LYS A C 1
ATOM 1222 O O . LYS A 1 153 ? -7.451 19.144 25.473 1.00 97.38 153 LYS A O 1
ATOM 1227 N N . GLN A 1 154 ? -7.974 19.119 23.292 1.00 96.56 154 GLN A N 1
ATOM 1228 C CA . GLN A 1 154 ? -9.176 19.946 23.434 1.00 96.56 154 GLN A CA 1
ATOM 1229 C C . GLN A 1 154 ? -10.331 19.146 24.044 1.00 96.56 154 GLN A C 1
ATOM 1231 O O . GLN A 1 154 ? -10.961 19.631 24.980 1.00 96.56 154 GLN A O 1
ATOM 1236 N N . VAL A 1 155 ? -10.555 17.909 23.588 1.00 96.25 155 VAL A N 1
ATOM 1237 C CA . VAL A 1 155 ? -11.586 17.014 24.145 1.00 96.25 155 VAL A CA 1
ATOM 1238 C C . VAL A 1 155 ? -11.364 16.779 25.640 1.00 96.25 155 VAL A C 1
ATOM 1240 O O . VAL A 1 155 ? -12.298 16.913 26.426 1.00 96.25 155 VAL A O 1
ATOM 1243 N N . LEU A 1 156 ? -10.116 16.542 26.060 1.00 96.25 156 LEU A N 1
ATOM 1244 C CA . LEU A 1 156 ? -9.765 16.370 27.476 1.00 96.25 156 LEU A CA 1
ATOM 1245 C C . LEU A 1 156 ? -10.070 17.596 28.352 1.00 96.25 156 LEU A C 1
ATOM 1247 O O . LEU A 1 156 ? -10.259 17.459 29.561 1.00 96.25 156 LEU A O 1
ATOM 1251 N N . LYS A 1 157 ? -10.100 18.801 27.772 1.00 96.44 157 LYS A N 1
ATOM 1252 C CA . LYS A 1 157 ? -10.445 20.037 28.492 1.00 96.44 157 LYS A CA 1
ATOM 1253 C C . LYS A 1 157 ? -11.955 20.245 28.618 1.00 96.44 157 LYS A C 1
ATOM 1255 O O . LYS A 1 157 ? -12.369 21.119 29.372 1.00 96.44 157 LYS A O 1
ATOM 1260 N N . HIS A 1 158 ? -12.772 19.498 27.876 1.00 96.56 158 HIS A N 1
ATOM 1261 C CA . HIS A 1 158 ? -14.211 19.715 27.855 1.00 96.56 158 HIS A CA 1
ATOM 1262 C C . HIS A 1 158 ? -14.871 19.159 29.132 1.00 96.56 158 HIS A C 1
ATOM 1264 O O . HIS A 1 158 ? -14.651 17.992 29.471 1.00 96.56 158 HIS A O 1
ATOM 1270 N N . PRO A 1 159 ? -15.717 19.938 29.833 1.00 96.38 159 PRO A N 1
ATOM 1271 C CA . PRO A 1 159 ? -16.262 19.541 31.134 1.00 96.38 159 PRO A CA 1
ATOM 1272 C C . PRO A 1 159 ? -17.147 18.289 31.063 1.00 96.38 159 PRO A C 1
ATOM 1274 O O . PRO A 1 159 ? -17.107 17.464 31.971 1.00 96.38 159 PRO A O 1
ATOM 1277 N N . SER A 1 160 ? -17.901 18.096 29.973 1.00 95.62 160 SER A N 1
ATOM 1278 C CA . SER A 1 160 ? -18.725 16.886 29.802 1.00 95.62 160 SER A CA 1
ATOM 1279 C C . SER A 1 160 ? -17.892 15.607 29.669 1.00 95.62 160 SER A C 1
ATOM 1281 O O . SER A 1 160 ? -18.315 14.547 30.124 1.00 95.62 160 SER A O 1
ATOM 1283 N N . TYR A 1 161 ? -16.696 15.703 29.080 1.00 96.31 161 TYR A N 1
ATOM 1284 C CA . TYR A 1 161 ? -15.784 14.571 28.944 1.00 96.31 161 TYR A CA 1
ATOM 1285 C C . TYR A 1 161 ? -15.075 14.265 30.270 1.00 96.31 161 TYR A C 1
ATOM 1287 O O . TYR A 1 161 ? -14.851 13.101 30.589 1.00 96.31 161 TYR A O 1
ATOM 1295 N N . GLN A 1 162 ? -14.752 15.300 31.057 1.00 96.25 162 GLN A N 1
ATOM 1296 C CA . GLN A 1 162 ? -14.136 15.148 32.381 1.00 96.25 162 GLN A CA 1
ATOM 1297 C C . GLN A 1 162 ? -15.081 14.519 33.407 1.00 96.25 162 GLN A C 1
ATOM 1299 O O . GLN A 1 162 ? -14.630 13.720 34.223 1.00 96.25 162 GLN A O 1
ATOM 1304 N N . SER A 1 163 ? -16.372 14.864 33.375 1.00 96.69 163 SER A N 1
ATOM 1305 C CA . SER A 1 163 ? -17.353 14.303 34.307 1.00 96.69 163 SER A CA 1
ATOM 1306 C C . SER A 1 163 ? -17.743 12.871 33.943 1.00 96.69 163 SER A C 1
ATOM 1308 O O . SER A 1 163 ? -17.694 12.001 34.805 1.00 96.69 163 SER A O 1
ATOM 1310 N N . ASN A 1 164 ? -18.108 12.611 32.680 1.00 96.25 164 ASN A N 1
ATOM 1311 C CA . ASN A 1 164 ? -18.581 11.303 32.219 1.00 96.25 164 ASN A CA 1
ATOM 1312 C C . ASN A 1 164 ? -18.139 11.017 30.768 1.00 96.25 164 ASN A C 1
ATOM 1314 O O . ASN A 1 164 ? -18.916 11.230 29.828 1.00 96.25 164 ASN A O 1
ATOM 1318 N N . PRO A 1 165 ? -16.928 10.464 30.553 1.00 96.19 165 PRO A N 1
ATOM 1319 C CA . PRO A 1 165 ? -16.364 10.299 29.212 1.00 96.19 165 PRO A CA 1
ATOM 1320 C C . PRO A 1 165 ? -17.195 9.355 28.334 1.00 96.19 165 PRO A C 1
ATOM 1322 O O . PRO A 1 165 ? -17.425 9.645 27.163 1.00 96.19 165 PRO A O 1
ATOM 1325 N N . ILE A 1 166 ? -17.712 8.257 28.898 1.00 97.31 166 ILE A N 1
ATOM 1326 C CA . ILE A 1 166 ? -18.526 7.278 28.154 1.00 97.31 166 ILE A CA 1
ATOM 1327 C C . ILE A 1 166 ? -19.820 7.924 27.642 1.00 97.31 166 ILE A C 1
ATOM 1329 O O . ILE A 1 166 ? -20.192 7.728 26.485 1.00 97.31 166 ILE A O 1
ATOM 1333 N N . SER A 1 167 ? -20.480 8.734 28.476 1.00 97.06 167 SER A N 1
ATOM 1334 C CA . SER A 1 167 ? -21.717 9.420 28.092 1.00 97.06 167 SER A CA 1
ATOM 1335 C C . SER A 1 167 ? -21.461 10.431 26.977 1.00 97.06 167 SER A C 1
ATOM 1337 O O . SER A 1 167 ? -22.154 10.393 25.961 1.00 97.06 167 SER A O 1
ATOM 1339 N N . ALA A 1 168 ? -20.427 11.268 27.121 1.00 96.56 168 ALA A N 1
ATOM 1340 C CA . ALA A 1 168 ? -20.060 12.272 26.123 1.00 96.56 168 ALA A CA 1
ATOM 1341 C C . ALA A 1 168 ? -19.706 11.645 24.761 1.00 96.56 168 ALA A C 1
ATOM 1343 O O . ALA A 1 168 ? -20.127 12.143 23.716 1.00 96.56 168 ALA A O 1
ATOM 1344 N N . ILE A 1 169 ? -18.986 10.517 24.760 1.00 95.81 169 ILE A N 1
ATOM 1345 C CA . ILE A 1 169 ? -18.692 9.762 23.534 1.00 95.81 169 ILE A CA 1
ATOM 1346 C C . ILE A 1 169 ? -19.985 9.202 22.929 1.00 95.81 169 ILE A C 1
ATOM 1348 O O . ILE A 1 169 ? -20.204 9.335 21.726 1.00 95.81 169 ILE A O 1
ATOM 1352 N N . SER A 1 170 ? -20.858 8.602 23.745 1.00 96.94 170 SER A N 1
ATOM 1353 C CA . SER A 1 170 ? -22.112 8.014 23.257 1.00 96.94 170 SER A CA 1
ATOM 1354 C C . SER A 1 170 ? -23.036 9.055 22.617 1.00 96.94 170 SER A C 1
ATOM 1356 O O . SER A 1 170 ? -23.647 8.787 21.584 1.00 96.94 170 SER A O 1
ATOM 1358 N N . GLU A 1 171 ? -23.100 10.258 23.188 1.00 96.12 171 GLU A N 1
ATOM 1359 C CA . GLU A 1 171 ? -23.853 11.385 22.646 1.00 96.12 171 GLU A CA 1
ATOM 1360 C C . GLU A 1 171 ? -23.255 11.851 21.317 1.00 96.12 171 GLU A C 1
ATOM 1362 O O . GLU A 1 171 ? -23.977 11.984 20.329 1.00 96.12 171 GLU A O 1
ATOM 1367 N N . HIS A 1 172 ? -21.929 12.010 21.251 1.00 94.38 172 HIS A N 1
ATOM 1368 C CA . HIS A 1 172 ? -21.252 12.398 20.016 1.00 94.38 172 HIS A CA 1
ATOM 1369 C C . HIS A 1 172 ? -21.505 11.405 18.875 1.00 94.38 172 HIS A C 1
ATOM 1371 O O . HIS A 1 172 ? -21.788 11.827 17.755 1.00 94.38 172 HIS A O 1
ATOM 1377 N N . LEU A 1 173 ? -21.458 10.099 19.159 1.00 95.88 173 LEU A N 1
ATOM 1378 C CA . LEU A 1 173 ? -21.763 9.056 18.178 1.00 95.88 173 LEU A CA 1
ATOM 1379 C C . LEU A 1 173 ? -23.218 9.126 17.700 1.00 95.88 173 LE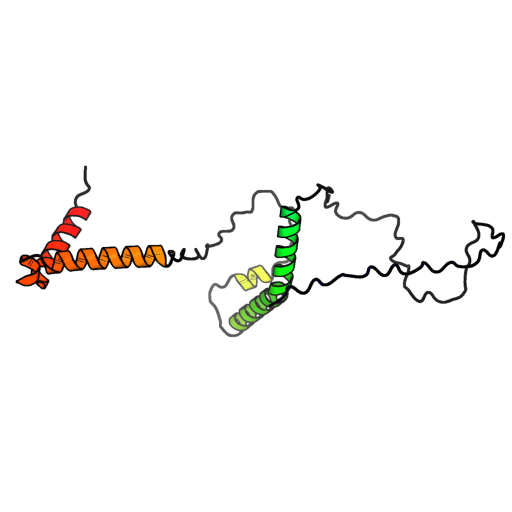U A C 1
ATOM 1381 O O . LEU A 1 173 ? -23.456 9.039 16.499 1.00 95.88 173 LEU A O 1
ATOM 1385 N N . LYS A 1 174 ? -24.184 9.345 18.605 1.00 96.50 174 LYS A N 1
ATOM 1386 C CA . LYS A 1 174 ? -25.596 9.540 18.223 1.00 96.50 174 LYS A CA 1
ATOM 1387 C C . LYS A 1 174 ? -25.753 10.72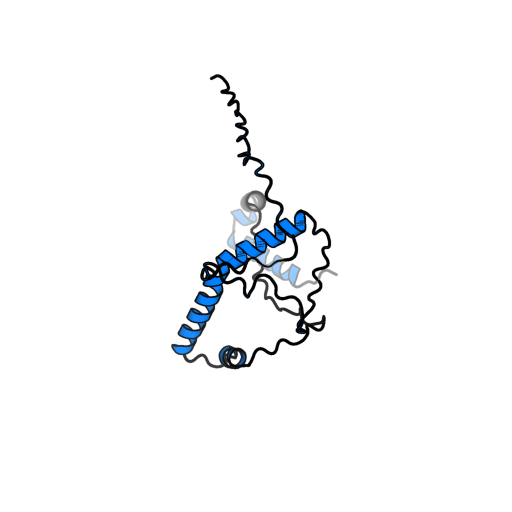0 17.267 1.00 96.50 174 LYS A C 1
ATOM 1389 O O . LYS A 1 174 ? -26.392 10.576 16.229 1.00 96.50 174 LYS A O 1
ATOM 1394 N N . ILE A 1 175 ? -25.127 11.854 17.584 1.00 95.19 175 ILE A N 1
ATOM 1395 C CA . ILE A 1 175 ? -25.181 13.052 16.740 1.00 95.19 175 ILE A CA 1
ATOM 1396 C C . ILE A 1 175 ? -24.482 12.800 15.392 1.00 95.19 175 ILE A C 1
ATOM 1398 O O . ILE A 1 175 ? -24.973 13.242 14.358 1.00 95.19 175 ILE A O 1
ATOM 1402 N N . ALA A 1 176 ? -23.339 12.106 15.374 1.00 94.94 176 ALA A N 1
ATOM 1403 C CA . ALA A 1 176 ? -22.627 11.778 14.138 1.00 94.94 176 ALA A CA 1
ATOM 1404 C C . ALA A 1 176 ? -23.486 10.917 13.199 1.00 94.94 176 ALA A C 1
ATOM 1406 O O . ALA A 1 176 ? -23.639 11.271 12.034 1.00 94.94 176 ALA A O 1
ATOM 1407 N N . VAL A 1 177 ? -24.122 9.867 13.728 1.00 95.19 177 VAL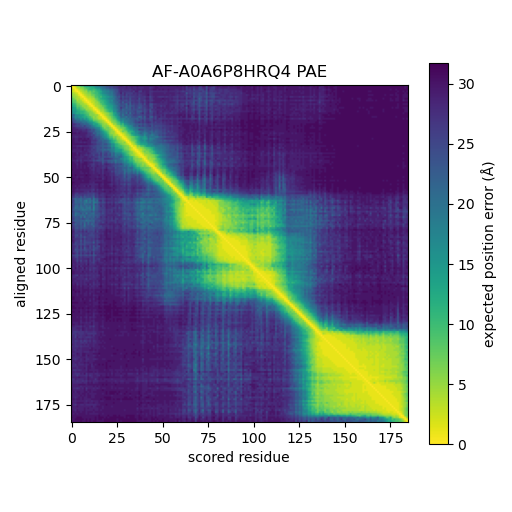 A N 1
ATOM 1408 C CA . VAL A 1 177 ? -25.033 8.998 12.965 1.00 95.19 177 VAL A CA 1
ATOM 1409 C C . VAL A 1 177 ? -26.243 9.775 12.442 1.00 95.19 177 VAL A C 1
ATOM 1411 O O . VAL A 1 177 ? -26.612 9.617 11.284 1.00 95.19 177 VAL A O 1
ATOM 1414 N N . GLN A 1 178 ? -26.839 10.654 13.255 1.00 92.94 178 GLN A N 1
ATOM 1415 C CA . GLN A 1 178 ? -27.956 11.504 12.820 1.00 92.94 178 GLN A CA 1
ATOM 1416 C C . GLN A 1 178 ? -27.554 12.442 11.674 1.00 92.94 178 GLN A C 1
ATOM 1418 O O . GLN A 1 178 ? -28.268 12.536 10.684 1.00 92.94 178 GLN A O 1
ATOM 1423 N N . ARG A 1 179 ? -26.374 13.073 11.748 1.00 91.00 179 ARG A N 1
ATOM 1424 C CA . ARG A 1 179 ? -25.864 13.944 10.671 1.00 91.00 179 ARG A CA 1
ATOM 1425 C C . ARG A 1 179 ? -25.596 13.212 9.358 1.00 91.00 179 ARG A C 1
ATOM 1427 O O . ARG A 1 179 ? -25.604 13.855 8.315 1.00 91.00 179 ARG A O 1
ATOM 1434 N N . GLU A 1 180 ? -25.267 11.925 9.414 1.00 90.50 180 GLU A N 1
ATOM 1435 C CA . GLU A 1 180 ? -25.111 11.088 8.221 1.00 90.50 180 GLU A CA 1
ATOM 1436 C C . GLU A 1 180 ? -26.468 10.632 7.667 1.00 90.50 180 GLU A C 1
ATOM 1438 O O . GLU A 1 180 ? -26.615 10.497 6.453 1.00 90.50 180 GLU A O 1
ATOM 1443 N N . ALA A 1 181 ? -27.451 10.411 8.547 1.00 86.81 181 ALA A N 1
ATOM 1444 C CA . ALA A 1 181 ? -28.803 9.985 8.192 1.00 86.81 181 ALA A CA 1
ATOM 1445 C C . ALA A 1 181 ? -29.670 11.116 7.622 1.00 86.81 181 ALA A C 1
ATOM 1447 O O . ALA A 1 181 ? -30.525 10.843 6.783 1.00 86.81 181 ALA A O 1
ATOM 1448 N N . ASP A 1 182 ? -29.441 12.360 8.044 1.00 81.75 182 ASP A N 1
ATOM 1449 C CA . ASP A 1 182 ? -30.079 13.542 7.473 1.00 81.75 182 ASP A CA 1
ATOM 1450 C C . ASP A 1 182 ? -29.280 13.987 6.232 1.00 81.75 182 ASP A C 1
ATOM 1452 O O . ASP A 1 182 ? -28.229 14.627 6.377 1.00 81.75 182 ASP A O 1
ATOM 1456 N N . PRO A 1 183 ? -29.719 13.678 4.991 1.00 72.12 183 PRO A N 1
ATOM 1457 C CA . PRO A 1 183 ? -29.074 14.231 3.813 1.00 72.12 183 PRO A CA 1
ATOM 1458 C C . PRO A 1 183 ? -29.268 15.744 3.859 1.00 72.12 183 PRO A C 1
ATOM 1460 O O . PRO A 1 183 ? -30.383 16.245 3.719 1.00 72.12 183 PRO A O 1
ATOM 1463 N N . LYS A 1 184 ? -28.178 16.479 4.089 1.00 69.88 184 LYS A N 1
ATOM 1464 C CA . LYS A 1 184 ? -28.163 17.938 3.968 1.00 69.88 184 LYS A CA 1
ATOM 1465 C C . LYS A 1 184 ? -28.780 18.331 2.619 1.00 69.88 184 LYS A C 1
ATOM 1467 O O . LYS A 1 184 ? -28.209 18.004 1.580 1.00 69.88 184 LYS A O 1
ATOM 1472 N N . THR A 1 185 ? -29.935 18.993 2.670 1.00 48.28 185 THR A N 1
ATOM 1473 C CA . THR A 1 185 ? -30.535 19.763 1.569 1.00 48.28 185 THR A CA 1
ATOM 1474 C C . THR A 1 185 ? -29.626 20.900 1.140 1.00 48.28 185 THR A C 1
ATOM 1476 O O . THR A 1 185 ? -29.043 21.530 2.056 1.00 48.28 185 THR A O 1
#

Secondary structure (DSSP, 8-state):
------PPP---PPP-PPP-------TT------S--SS-GGGT---S---------------HHHHHHHHHHHHHHHHHHHHHHHHHHHHHHHHHHS--TT--HHHHHTS--------TT----------------HHHHHHHHHHHHHHHHHHHH-HHHHH-HHHHHHHHHHHHHHHHHS---

Organism: Actinia tenebrosa (NCBI:txid6105)

Foldseek 3Di:
DDDDDDDDDDDDDDDDDDDDDDDPDDPPDDPPDVDPPPDPCVPVDPDDDDDDDPPPPPPPVQPPVRVVVVVVVVVVCVVCVVVVVVVVVVVVVVCVVDPDPPDCVVVVVPDDDDPDDDDVPPPPPPPPPPVVVPPPPPVRVVVVVVVVVVVVVVCCPDPVCVVPVVVVVVVVVVVVVVVVVDDDD